Protein AF-A0AB36VB08-F1 (afdb_monomer_lite)

Sequence (188 aa):
MKINTVTYLAPYITLVAGIIVAYLTYKNQLRLKSFEIFLKRREEVLTDIEKEIKKLQEISLELDSNGEKTNLKKFLKGYFHDSLVLYQKMRGANFHEIFVENYWLISNEMIGKGEITEEEFKSWIGRLLNMLSAIYGIGHVKINSEIEILTFPWHLRVFRRGKVSYENFKMKRQNKKMERQSKNEQVG

Structure (mmCIF, N/CA/C/O backbone):
data_AF-A0AB36VB08-F1
#
_entry.id   AF-A0AB36VB08-F1
#
loop_
_atom_site.group_PDB
_atom_site.id
_atom_site.type_symbol
_atom_site.label_atom_id
_atom_site.label_alt_id
_atom_site.label_comp_id
_atom_site.label_asym_id
_atom_site.label_entity_id
_atom_site.label_seq_id
_atom_site.pdbx_PDB_ins_code
_atom_site.Cartn_x
_atom_site.Cartn_y
_atom_site.Cartn_z
_atom_site.occupancy
_atom_site.B_iso_or_equiv
_atom_site.auth_seq_id
_atom_site.auth_comp_id
_atom_site.auth_asym_id
_atom_site.auth_atom_id
_atom_site.pdbx_PDB_model_num
ATOM 1 N N . MET A 1 1 ? 34.358 -3.090 -63.283 1.00 50.62 1 MET A N 1
ATOM 2 C CA . MET A 1 1 ? 33.049 -2.814 -62.652 1.00 50.62 1 MET A CA 1
ATOM 3 C C . MET A 1 1 ? 33.290 -2.666 -61.150 1.00 50.62 1 MET A C 1
ATOM 5 O O . MET A 1 1 ? 33.641 -3.651 -60.516 1.00 50.62 1 MET A O 1
ATOM 9 N N . LYS A 1 2 ? 33.269 -1.445 -60.590 1.00 50.12 2 LYS A N 1
ATOM 10 C CA . LYS A 1 2 ? 33.464 -1.256 -59.140 1.00 50.12 2 LYS A CA 1
ATOM 11 C C . LYS A 1 2 ? 32.158 -1.633 -58.449 1.00 50.12 2 LYS A C 1
ATOM 13 O O . LYS A 1 2 ? 31.168 -0.923 -58.591 1.00 50.12 2 LYS A O 1
ATOM 18 N N . ILE A 1 3 ? 32.143 -2.771 -57.764 1.00 57.25 3 ILE A N 1
ATOM 19 C CA . ILE A 1 3 ? 31.009 -3.165 -56.928 1.00 57.25 3 ILE A CA 1
ATOM 20 C C . ILE A 1 3 ? 30.934 -2.132 -55.802 1.00 57.25 3 ILE A C 1
ATOM 22 O O . ILE A 1 3 ? 31.833 -2.066 -54.964 1.00 57.25 3 ILE A O 1
ATOM 26 N N . ASN A 1 4 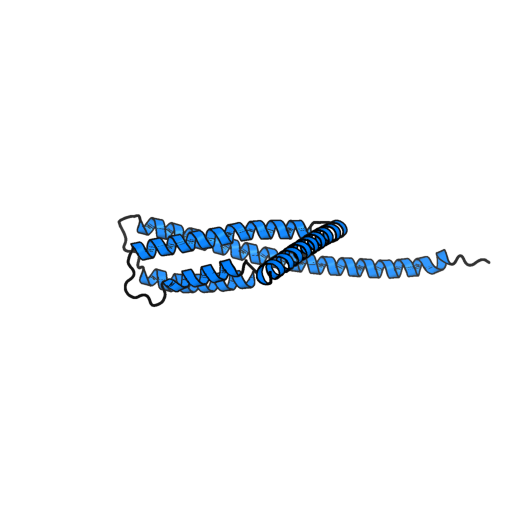? 29.898 -1.291 -55.811 1.00 59.91 4 ASN A N 1
ATOM 27 C CA . ASN A 1 4 ? 29.623 -0.386 -54.701 1.00 59.91 4 ASN A CA 1
ATOM 28 C C . ASN A 1 4 ? 29.225 -1.250 -53.499 1.00 59.91 4 ASN A C 1
ATOM 30 O O . ASN A 1 4 ? 28.095 -1.728 -53.387 1.00 59.91 4 ASN A O 1
ATOM 34 N N . THR A 1 5 ? 30.183 -1.478 -52.607 1.00 62.66 5 THR A N 1
ATOM 35 C CA . THR A 1 5 ? 30.032 -2.257 -51.370 1.00 62.66 5 THR A CA 1
ATOM 36 C C . THR A 1 5 ? 28.862 -1.768 -50.518 1.00 62.66 5 THR A C 1
ATOM 38 O O . THR A 1 5 ? 28.194 -2.577 -49.886 1.00 62.66 5 THR A O 1
ATOM 41 N N . VAL A 1 6 ? 28.539 -0.472 -50.580 1.00 62.75 6 VAL A N 1
ATOM 42 C CA . VAL A 1 6 ? 27.388 0.145 -49.898 1.00 62.75 6 VAL A CA 1
ATOM 43 C C . VAL A 1 6 ? 26.050 -0.432 -50.376 1.00 62.75 6 VAL A C 1
ATOM 45 O O . VAL A 1 6 ? 25.223 -0.804 -49.550 1.00 62.75 6 VAL A O 1
ATOM 48 N N . THR A 1 7 ? 25.837 -0.576 -51.689 1.00 67.06 7 THR A N 1
ATOM 49 C CA . THR A 1 7 ? 24.594 -1.148 -52.250 1.00 67.06 7 THR A CA 1
ATOM 50 C C . THR A 1 7 ? 24.427 -2.633 -51.939 1.00 67.06 7 THR A C 1
ATOM 52 O O . THR A 1 7 ? 23.301 -3.106 -51.831 1.00 67.06 7 THR A O 1
ATOM 55 N N . TYR A 1 8 ? 25.530 -3.361 -51.750 1.00 71.88 8 TYR A N 1
ATOM 56 C CA . TYR A 1 8 ? 25.493 -4.774 -51.372 1.00 71.88 8 TYR A CA 1
ATOM 57 C C . TYR A 1 8 ? 25.295 -4.974 -49.863 1.00 71.88 8 TYR A C 1
ATOM 59 O O . TYR A 1 8 ? 24.614 -5.910 -49.458 1.00 71.88 8 TYR A O 1
ATOM 67 N N . LEU A 1 9 ? 25.856 -4.095 -49.021 1.00 74.06 9 LEU A N 1
ATOM 68 C CA . LEU A 1 9 ? 25.695 -4.156 -47.564 1.00 74.06 9 LEU A CA 1
ATOM 69 C C . LEU A 1 9 ? 24.362 -3.585 -47.068 1.00 74.06 9 LEU A C 1
ATOM 71 O O . LEU A 1 9 ? 23.888 -4.017 -46.018 1.00 74.06 9 LEU A O 1
ATOM 75 N N . ALA A 1 10 ? 23.763 -2.631 -47.787 1.00 76.94 10 ALA A N 1
ATOM 76 C CA . ALA A 1 10 ? 22.542 -1.951 -47.355 1.00 76.94 10 ALA A CA 1
ATOM 77 C C . ALA A 1 10 ? 21.405 -2.912 -46.945 1.00 76.94 10 ALA A C 1
ATOM 79 O O . ALA A 1 10 ? 20.891 -2.737 -45.842 1.00 76.94 10 ALA A O 1
ATOM 80 N N . PRO A 1 11 ? 21.063 -3.975 -47.706 1.00 82.31 11 PRO A N 1
ATOM 81 C CA . PRO A 1 11 ? 20.008 -4.914 -47.316 1.00 82.31 11 PRO A CA 1
ATOM 82 C C . PRO A 1 11 ? 20.309 -5.640 -46.000 1.00 82.31 11 PRO A C 1
ATOM 84 O O . PRO A 1 11 ? 19.414 -5.827 -45.179 1.00 82.31 11 PRO A O 1
ATOM 87 N N . TYR A 1 12 ? 21.573 -6.007 -45.764 1.00 82.50 12 TYR A N 1
ATOM 88 C CA . TYR A 1 12 ? 21.997 -6.674 -44.531 1.00 82.50 12 TYR A CA 1
ATOM 89 C C . TYR A 1 12 ? 21.948 -5.727 -43.331 1.00 82.50 12 TYR A C 1
ATOM 91 O O . TYR A 1 12 ? 21.468 -6.112 -42.268 1.00 82.50 12 TYR A O 1
ATOM 99 N N . ILE A 1 13 ? 22.385 -4.476 -43.503 1.00 83.00 13 ILE A N 1
ATOM 100 C CA . ILE A 1 13 ? 22.293 -3.445 -42.460 1.00 83.00 13 ILE A CA 1
ATOM 101 C C . ILE A 1 13 ? 20.824 -3.167 -42.129 1.00 83.00 13 ILE A C 1
ATOM 103 O O . ILE A 1 13 ? 20.469 -3.114 -40.954 1.00 83.00 13 ILE A O 1
ATOM 107 N N . THR A 1 14 ? 19.958 -3.044 -43.137 1.00 86.62 14 THR A N 1
ATOM 108 C CA . THR A 1 14 ? 18.515 -2.854 -42.946 1.00 86.62 14 THR A CA 1
ATOM 109 C C . THR A 1 14 ? 17.879 -4.044 -42.232 1.00 86.62 14 THR A C 1
ATOM 111 O O . THR A 1 14 ? 17.075 -3.842 -41.325 1.00 86.62 14 THR A O 1
ATOM 114 N N . LEU A 1 15 ? 18.263 -5.274 -42.578 1.00 86.00 15 LEU A N 1
ATOM 115 C CA . LEU A 1 15 ? 17.761 -6.485 -41.930 1.00 86.00 15 LEU A CA 1
ATOM 116 C C . LEU A 1 15 ? 18.186 -6.551 -40.457 1.00 86.00 15 LEU A C 1
ATOM 118 O O . LEU A 1 15 ? 17.347 -6.754 -39.581 1.00 86.00 15 LEU A O 1
ATOM 122 N N . VAL A 1 16 ? 19.465 -6.302 -40.163 1.00 84.56 16 VAL A N 1
ATOM 123 C CA . VAL A 1 16 ? 19.980 -6.256 -38.785 1.00 84.56 16 VAL A CA 1
ATOM 124 C C . VAL A 1 16 ? 19.317 -5.128 -37.991 1.00 84.56 16 VAL A C 1
ATOM 126 O O . VAL A 1 16 ? 18.875 -5.350 -36.863 1.00 84.56 16 VAL A O 1
ATOM 129 N N . ALA A 1 17 ? 19.176 -3.938 -38.577 1.00 86.25 17 ALA A N 1
ATOM 130 C CA . ALA A 1 17 ? 18.477 -2.820 -37.952 1.00 86.25 17 ALA A CA 1
ATOM 131 C C . ALA A 1 17 ? 17.004 -3.158 -37.671 1.00 86.25 17 ALA A C 1
ATOM 133 O O . ALA A 1 17 ? 16.514 -2.872 -36.580 1.00 86.25 17 ALA A O 1
ATOM 134 N N . GLY A 1 18 ? 16.317 -3.825 -38.603 1.00 86.38 18 GLY A N 1
ATOM 135 C CA . GLY A 1 18 ? 14.943 -4.295 -38.431 1.00 86.38 18 GLY A CA 1
ATOM 136 C C . GLY A 1 18 ? 14.796 -5.270 -37.263 1.00 86.38 18 GLY A C 1
ATOM 137 O O . GLY A 1 18 ? 13.911 -5.091 -36.427 1.00 86.38 18 GLY A O 1
ATOM 138 N N . ILE A 1 19 ? 15.706 -6.243 -37.137 1.00 88.50 19 ILE A N 1
ATOM 139 C CA . ILE A 1 19 ? 15.735 -7.187 -36.006 1.00 88.50 19 ILE A CA 1
ATOM 140 C C . ILE A 1 19 ? 15.953 -6.444 -34.681 1.00 88.50 19 ILE A C 1
ATOM 142 O O . ILE A 1 19 ? 15.240 -6.691 -33.705 1.00 88.50 19 ILE A O 1
ATOM 146 N N . ILE A 1 20 ? 16.903 -5.504 -34.640 1.00 85.81 20 ILE A N 1
ATOM 147 C CA . ILE A 1 20 ? 17.187 -4.703 -33.441 1.00 85.81 20 ILE A CA 1
ATOM 148 C C . ILE A 1 20 ? 15.957 -3.875 -33.042 1.00 85.81 20 ILE A C 1
ATOM 150 O O . ILE A 1 20 ? 15.570 -3.874 -31.872 1.00 85.81 20 ILE A O 1
ATOM 154 N N . VAL A 1 21 ? 15.310 -3.200 -33.996 1.00 87.69 21 VAL A N 1
ATOM 155 C CA . VAL A 1 21 ? 14.108 -2.388 -33.747 1.00 87.69 21 VAL A CA 1
ATOM 156 C C . VAL A 1 21 ? 12.937 -3.253 -33.281 1.00 87.69 21 VAL A C 1
ATOM 158 O O . VAL A 1 21 ? 12.256 -2.880 -32.321 1.00 87.69 21 VAL A O 1
ATOM 161 N N . ALA A 1 22 ? 12.724 -4.422 -33.888 1.00 84.19 22 ALA A N 1
ATOM 162 C CA . ALA A 1 22 ? 11.681 -5.359 -33.475 1.00 84.19 22 ALA A CA 1
ATOM 163 C C . ALA A 1 22 ? 11.904 -5.842 -32.033 1.00 84.19 22 ALA A C 1
ATOM 165 O O . ALA A 1 22 ? 10.983 -5.807 -31.214 1.00 84.19 22 ALA A O 1
ATOM 166 N N . TYR A 1 23 ? 13.142 -6.202 -31.682 1.00 86.06 23 TYR A N 1
ATOM 167 C CA . TYR A 1 23 ? 13.497 -6.617 -30.325 1.00 86.06 23 TYR A CA 1
ATOM 168 C C . TYR A 1 23 ? 13.305 -5.495 -29.295 1.00 86.06 23 TYR A C 1
ATOM 170 O O . TYR A 1 23 ? 12.723 -5.716 -28.230 1.00 86.06 23 TYR A O 1
ATOM 178 N N . LEU A 1 24 ? 13.751 -4.273 -29.606 1.00 79.75 24 LEU A N 1
ATOM 179 C CA . LEU A 1 24 ? 13.560 -3.115 -28.729 1.00 79.75 24 LEU A CA 1
ATOM 180 C C . LEU A 1 24 ? 12.073 -2.799 -28.531 1.00 79.75 24 LEU A C 1
ATOM 182 O O . LEU A 1 24 ? 11.653 -2.508 -27.409 1.00 79.75 24 LEU A O 1
ATOM 186 N N . THR A 1 25 ? 11.273 -2.912 -29.592 1.00 80.50 25 THR A N 1
ATOM 187 C CA . THR A 1 25 ? 9.817 -2.732 -29.539 1.00 80.50 25 THR A CA 1
ATOM 188 C C . THR A 1 25 ? 9.162 -3.780 -28.643 1.00 80.50 25 THR A C 1
ATOM 190 O O . THR A 1 25 ? 8.440 -3.418 -27.715 1.00 80.50 25 THR A O 1
ATOM 193 N N . TYR A 1 26 ? 9.472 -5.064 -28.841 1.00 82.56 26 TYR A N 1
ATOM 194 C CA . TYR A 1 26 ? 8.959 -6.158 -28.011 1.00 82.56 26 TYR A CA 1
ATOM 195 C C . TYR A 1 26 ? 9.320 -5.979 -26.530 1.00 82.56 26 TYR A C 1
ATOM 197 O O . TYR A 1 26 ? 8.467 -6.067 -25.645 1.00 82.56 26 TYR A O 1
ATOM 205 N N . LYS A 1 27 ? 10.582 -5.639 -26.246 1.00 77.94 27 LYS A N 1
ATOM 206 C CA . LYS A 1 27 ? 11.058 -5.388 -24.881 1.00 77.94 27 LYS A CA 1
ATOM 207 C C . LYS A 1 27 ? 10.327 -4.214 -24.225 1.00 77.94 27 LYS A C 1
ATOM 209 O O . LYS A 1 27 ? 9.990 -4.284 -23.041 1.00 77.94 27 LYS A O 1
ATOM 214 N N . ASN A 1 28 ? 10.063 -3.146 -24.977 1.00 80.19 28 ASN A N 1
ATOM 215 C CA . ASN A 1 28 ? 9.293 -2.006 -24.484 1.00 80.19 28 ASN A CA 1
ATOM 216 C C . ASN A 1 28 ? 7.827 -2.378 -24.219 1.00 80.19 28 ASN A C 1
ATOM 218 O O . ASN A 1 28 ? 7.292 -1.975 -23.189 1.00 80.19 28 ASN A O 1
ATOM 222 N N . GLN A 1 29 ? 7.200 -3.191 -25.074 1.00 81.88 29 GLN A N 1
ATOM 223 C CA . GLN A 1 29 ? 5.831 -3.678 -24.864 1.00 81.88 29 GLN A CA 1
ATOM 224 C C . GLN A 1 29 ? 5.704 -4.545 -23.607 1.00 81.88 29 GLN A C 1
ATOM 226 O O . GLN A 1 29 ? 4.800 -4.321 -22.803 1.00 81.88 29 GLN A O 1
ATOM 231 N N . LEU A 1 30 ? 6.620 -5.497 -23.392 1.00 78.50 30 LEU A N 1
ATOM 232 C CA . LEU A 1 30 ? 6.642 -6.302 -22.165 1.00 78.50 30 LEU A CA 1
ATOM 233 C C . LEU A 1 30 ? 6.772 -5.426 -20.918 1.00 78.50 30 LEU A C 1
ATOM 235 O O . LEU A 1 30 ? 6.064 -5.625 -19.931 1.00 78.50 30 LEU A O 1
ATOM 239 N N . ARG A 1 31 ? 7.652 -4.422 -20.977 1.00 78.06 31 ARG A N 1
ATOM 240 C CA . ARG A 1 31 ? 7.845 -3.475 -19.881 1.00 78.06 31 ARG A CA 1
ATOM 241 C C . ARG A 1 31 ? 6.574 -2.674 -19.593 1.00 78.06 31 ARG A C 1
ATOM 243 O O . ARG A 1 31 ? 6.202 -2.563 -18.430 1.00 78.06 31 ARG A O 1
ATOM 250 N N . LEU A 1 32 ? 5.907 -2.151 -20.621 1.00 80.69 32 LEU A N 1
ATOM 251 C CA . LEU A 1 32 ? 4.656 -1.401 -20.467 1.00 80.69 32 LEU A CA 1
ATOM 252 C C . LEU A 1 32 ? 3.559 -2.261 -19.833 1.00 80.69 32 LEU A C 1
ATOM 254 O O . LEU A 1 32 ? 2.969 -1.840 -18.847 1.00 80.69 32 LEU A O 1
ATOM 258 N N . LYS A 1 33 ? 3.373 -3.499 -20.304 1.00 82.44 33 LYS A N 1
ATOM 259 C CA . LYS A 1 33 ? 2.407 -4.437 -19.707 1.00 82.44 33 LYS A CA 1
ATOM 260 C C . LYS A 1 33 ? 2.715 -4.748 -18.244 1.00 82.44 33 LYS A C 1
ATOM 262 O O . LYS A 1 33 ? 1.822 -4.745 -17.405 1.00 82.44 33 LYS A O 1
ATOM 267 N N . SER A 1 34 ? 3.986 -4.998 -17.915 1.00 77.56 34 SER A N 1
ATOM 268 C CA . SER A 1 34 ? 4.388 -5.243 -16.523 1.00 77.56 34 SER A CA 1
ATOM 269 C C . SER A 1 34 ? 4.108 -4.039 -15.619 1.00 77.56 34 SER A C 1
ATOM 271 O O . SER A 1 34 ? 3.738 -4.205 -14.460 1.00 77.56 34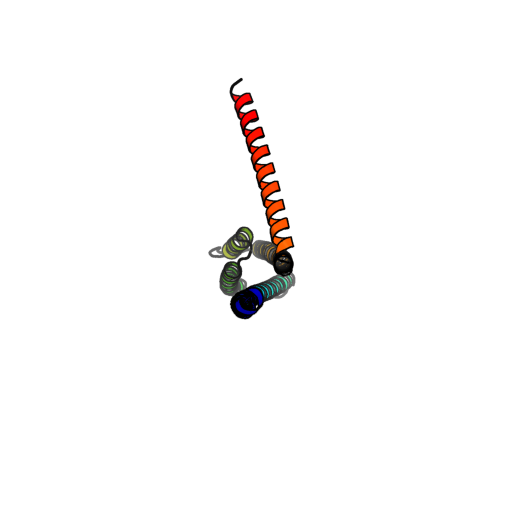 SER A O 1
ATOM 273 N N . PHE A 1 35 ? 4.243 -2.830 -16.166 1.00 79.44 35 PHE A N 1
ATOM 274 C CA . PHE A 1 35 ? 3.970 -1.596 -15.453 1.00 79.44 35 PHE A CA 1
ATOM 275 C C . PHE A 1 35 ? 2.474 -1.355 -15.257 1.00 79.44 35 PHE A C 1
ATOM 277 O O . PHE A 1 35 ? 2.059 -0.993 -14.165 1.00 79.44 35 PHE A O 1
ATOM 284 N N . GLU A 1 36 ? 1.664 -1.619 -16.277 1.00 82.31 36 GLU A N 1
ATOM 285 C CA . GLU A 1 36 ? 0.207 -1.529 -16.200 1.00 82.31 36 GLU A CA 1
ATOM 286 C C . GLU A 1 36 ? -0.358 -2.459 -15.117 1.00 82.31 36 GLU A C 1
ATOM 288 O O . GLU A 1 36 ? -1.113 -2.020 -14.255 1.00 82.31 36 GLU A O 1
ATOM 293 N N . ILE A 1 37 ? 0.086 -3.722 -15.088 1.00 84.12 37 ILE A N 1
ATOM 294 C CA . ILE A 1 37 ? -0.299 -4.685 -14.041 1.00 84.12 37 ILE A CA 1
ATOM 295 C C . ILE A 1 37 ? 0.098 -4.173 -12.652 1.00 84.12 37 ILE A C 1
ATOM 297 O O . ILE A 1 37 ? -0.649 -4.322 -11.684 1.00 84.12 37 ILE A O 1
ATOM 301 N N . PHE A 1 38 ? 1.285 -3.580 -12.547 1.00 80.75 38 PHE A N 1
ATOM 302 C CA . PHE A 1 38 ? 1.797 -3.053 -11.292 1.00 80.75 38 PHE A CA 1
ATOM 303 C C . PHE A 1 38 ? 1.009 -1.831 -10.797 1.00 80.75 38 PHE A C 1
ATOM 305 O O . PHE A 1 38 ? 0.676 -1.770 -9.612 1.00 80.75 38 PHE A O 1
ATOM 312 N N . LEU A 1 39 ? 0.679 -0.894 -11.690 1.00 82.75 39 LEU A N 1
ATOM 313 C CA . LEU A 1 39 ? -0.167 0.258 -11.378 1.00 82.75 39 LEU A CA 1
ATOM 314 C C . LEU A 1 39 ? -1.557 -0.185 -10.948 1.00 82.75 39 LEU A C 1
ATOM 316 O O . LEU A 1 39 ? -1.990 0.179 -9.860 1.00 82.75 39 LEU A O 1
ATOM 320 N N . LYS A 1 40 ? -2.194 -1.049 -11.743 1.00 86.06 40 LYS A N 1
ATOM 321 C CA . LYS A 1 40 ? -3.529 -1.567 -11.452 1.00 86.06 40 LYS A CA 1
ATOM 322 C C . LYS A 1 40 ? -3.590 -2.220 -10.072 1.00 86.06 40 LYS A C 1
ATOM 324 O O . LYS A 1 40 ? -4.474 -1.915 -9.282 1.00 86.06 40 LYS A O 1
ATOM 329 N N . ARG A 1 41 ? -2.601 -3.057 -9.735 1.00 85.00 41 ARG A N 1
ATOM 330 C CA . ARG A 1 41 ? -2.516 -3.674 -8.404 1.00 85.00 41 ARG A CA 1
ATOM 331 C C . ARG A 1 41 ? -2.423 -2.623 -7.296 1.00 85.00 41 ARG A C 1
ATOM 333 O O . ARG A 1 41 ? -3.044 -2.787 -6.254 1.00 85.00 41 ARG A O 1
ATOM 340 N N . ARG A 1 42 ? -1.634 -1.562 -7.474 1.00 85.25 42 ARG A N 1
ATOM 341 C CA . ARG A 1 42 ? -1.511 -0.506 -6.459 1.00 85.25 42 ARG A CA 1
ATOM 342 C C . ARG A 1 42 ? -2.772 0.344 -6.335 1.00 85.25 42 ARG A C 1
ATOM 344 O O . ARG A 1 42 ? -3.131 0.680 -5.214 1.00 85.25 42 ARG A O 1
ATOM 351 N N . GLU A 1 43 ? -3.439 0.655 -7.440 1.00 86.94 43 GLU A N 1
ATOM 352 C CA . GLU A 1 43 ? -4.733 1.347 -7.438 1.00 86.94 43 GLU A CA 1
ATOM 353 C C . GLU A 1 43 ? -5.805 0.528 -6.709 1.00 86.94 43 GLU A C 1
ATOM 355 O O . GLU A 1 43 ? -6.523 1.067 -5.867 1.00 86.94 43 GLU A O 1
ATOM 360 N N . GLU A 1 44 ? -5.863 -0.784 -6.955 1.00 89.88 44 GLU A N 1
ATOM 361 C CA . GLU A 1 44 ? -6.750 -1.703 -6.232 1.00 89.88 44 GLU A CA 1
ATOM 362 C C . GLU A 1 44 ? -6.479 -1.667 -4.719 1.00 89.88 44 GLU A C 1
ATOM 364 O O . GLU A 1 44 ? -7.410 -1.508 -3.932 1.00 89.88 44 GLU A O 1
ATOM 369 N N . VAL A 1 45 ? -5.207 -1.722 -4.300 1.00 91.12 45 VAL A N 1
ATOM 370 C CA . VAL A 1 45 ? -4.844 -1.619 -2.874 1.00 91.12 45 VAL A CA 1
ATOM 371 C C . VAL A 1 45 ? -5.201 -0.254 -2.285 1.00 91.12 45 VAL A C 1
ATOM 373 O O . VAL A 1 45 ? -5.708 -0.202 -1.170 1.00 91.12 45 VAL A O 1
ATOM 376 N N . LEU A 1 46 ? -4.977 0.851 -3.001 1.00 90.12 46 LEU A N 1
ATOM 377 C CA . LEU A 1 46 ? -5.362 2.188 -2.529 1.00 90.12 46 LEU A CA 1
ATOM 378 C C . LEU A 1 46 ? -6.876 2.324 -2.362 1.00 90.12 46 LEU A C 1
ATOM 380 O O . LEU A 1 46 ? -7.327 2.916 -1.386 1.00 90.12 46 LEU A O 1
ATOM 384 N N . THR A 1 47 ? -7.644 1.736 -3.276 1.00 91.81 47 THR A N 1
ATOM 385 C CA . THR A 1 47 ? -9.109 1.704 -3.196 1.00 91.81 47 THR A CA 1
ATOM 386 C C . THR A 1 47 ? -9.572 0.898 -1.982 1.00 91.81 47 THR A C 1
ATOM 388 O O . THR A 1 47 ? -10.503 1.295 -1.285 1.00 91.81 47 THR A O 1
ATOM 391 N N . ASP A 1 48 ? -8.914 -0.227 -1.699 1.00 91.81 48 ASP A N 1
ATOM 392 C CA . ASP A 1 48 ? -9.202 -1.029 -0.509 1.00 91.81 48 ASP A CA 1
ATOM 393 C C . ASP A 1 48 ? -8.827 -0.288 0.786 1.00 91.81 48 ASP A C 1
ATOM 395 O O . ASP A 1 48 ? -9.587 -0.330 1.750 1.00 91.81 48 ASP A O 1
ATOM 399 N N . ILE A 1 49 ? -7.716 0.460 0.797 1.00 91.75 49 ILE A N 1
ATOM 400 C CA . ILE A 1 49 ? -7.346 1.343 1.916 1.00 91.75 49 ILE A CA 1
ATOM 401 C C . ILE A 1 49 ? -8.412 2.418 2.138 1.00 91.75 49 ILE A C 1
ATOM 403 O O . ILE A 1 49 ? -8.803 2.661 3.275 1.00 91.75 49 ILE A O 1
ATOM 407 N N . GLU A 1 50 ? -8.901 3.054 1.073 1.00 91.00 50 GLU A N 1
ATOM 408 C CA . GLU A 1 50 ? -9.931 4.091 1.173 1.00 91.00 50 GLU A CA 1
ATOM 409 C C . GLU A 1 50 ? -11.238 3.541 1.761 1.00 91.00 50 GLU A C 1
ATOM 411 O O . GLU A 1 50 ? -11.856 4.183 2.612 1.00 91.00 50 GLU A O 1
ATOM 416 N N . LYS A 1 51 ? -11.645 2.333 1.351 1.00 92.31 51 LYS A N 1
ATOM 417 C CA . LYS A 1 51 ? -12.807 1.644 1.930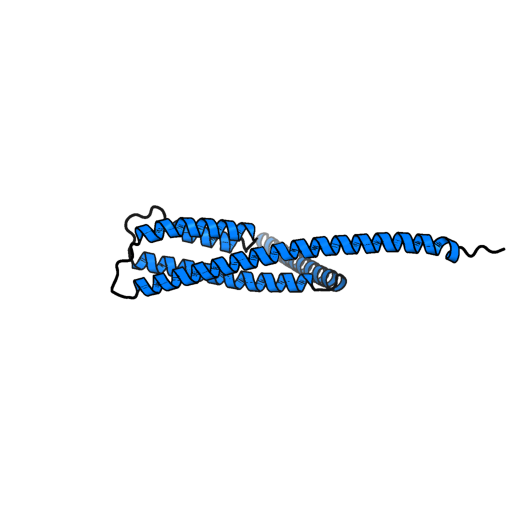 1.00 92.31 51 LYS A CA 1
ATOM 418 C C . LYS A 1 51 ? -12.617 1.373 3.420 1.00 92.31 51 LYS A C 1
ATOM 420 O O . LYS A 1 51 ? -13.540 1.616 4.193 1.00 92.31 51 LYS A O 1
ATOM 425 N N . GLU A 1 52 ? -11.435 0.914 3.826 1.00 89.38 52 GLU A N 1
ATOM 426 C CA . GLU A 1 52 ? -11.157 0.627 5.237 1.00 89.38 52 GLU A CA 1
ATOM 427 C C . GLU A 1 52 ? -11.123 1.910 6.082 1.00 89.38 52 GLU A C 1
ATOM 429 O O . GLU A 1 52 ? -11.650 1.930 7.192 1.00 89.38 52 GLU A O 1
ATOM 434 N N . ILE A 1 53 ? -10.590 3.011 5.538 1.00 89.94 53 ILE A N 1
ATOM 435 C CA . ILE A 1 53 ? -10.644 4.334 6.178 1.00 89.94 53 ILE A CA 1
ATOM 436 C C . ILE A 1 53 ? -12.098 4.771 6.388 1.00 89.94 53 ILE A C 1
ATOM 438 O O . ILE A 1 53 ? -12.445 5.169 7.498 1.00 89.94 53 ILE A O 1
ATOM 442 N N . LYS A 1 54 ? -12.958 4.667 5.364 1.00 88.88 54 LYS A N 1
ATOM 443 C CA . LYS A 1 54 ? -14.382 5.035 5.474 1.00 88.88 54 LYS A CA 1
ATOM 444 C C . LYS A 1 54 ? -15.101 4.206 6.534 1.00 88.88 54 LYS A C 1
ATOM 446 O O . LYS A 1 54 ? -15.755 4.773 7.399 1.00 88.88 54 LYS A O 1
ATOM 451 N N . LYS A 1 55 ? -14.892 2.889 6.535 1.00 88.19 55 LYS A N 1
ATOM 452 C CA . LYS A 1 55 ? -15.452 1.972 7.538 1.00 88.19 55 LYS A CA 1
ATOM 453 C C . LYS A 1 55 ? -15.018 2.342 8.961 1.00 88.19 55 LYS A C 1
ATOM 455 O O . LYS A 1 55 ? -15.838 2.375 9.870 1.00 88.19 55 LYS A O 1
ATOM 460 N N . LEU A 1 56 ? -13.736 2.650 9.169 1.00 87.06 56 LEU A N 1
ATOM 461 C CA . LEU A 1 56 ? -13.225 3.086 10.474 1.00 87.06 56 LEU A CA 1
ATOM 462 C C . LEU A 1 56 ? -13.782 4.455 10.901 1.00 87.06 56 LEU A C 1
ATOM 464 O O . LEU A 1 56 ? -14.027 4.663 12.088 1.00 87.06 56 LEU A O 1
ATOM 468 N N . GLN A 1 57 ? -14.003 5.376 9.959 1.00 87.00 57 GLN A N 1
ATOM 469 C CA . GLN A 1 57 ? -14.632 6.674 10.224 1.00 87.00 57 GLN A CA 1
ATOM 470 C C . GLN A 1 57 ? -16.109 6.534 10.601 1.00 87.00 57 GLN A C 1
ATOM 472 O O . GLN A 1 57 ? -16.534 7.141 11.579 1.00 87.00 57 GLN A O 1
ATOM 477 N N . GLU A 1 58 ? -16.871 5.718 9.870 1.00 86.00 58 GLU A N 1
ATOM 478 C CA . GLU A 1 58 ? -18.275 5.409 10.176 1.00 86.00 58 GLU A CA 1
ATOM 479 C C . GLU A 1 58 ? -18.408 4.853 11.597 1.00 86.00 58 GLU A C 1
ATOM 481 O O . GLU A 1 58 ? -19.203 5.349 12.388 1.00 86.00 58 GLU A O 1
ATOM 486 N N . ILE A 1 59 ? -17.535 3.918 11.970 1.00 82.31 59 ILE A N 1
ATOM 487 C CA . ILE A 1 59 ? -17.528 3.332 13.315 1.00 82.31 59 ILE A CA 1
ATOM 488 C C . ILE A 1 59 ? -17.135 4.358 14.372 1.00 82.31 59 ILE A C 1
A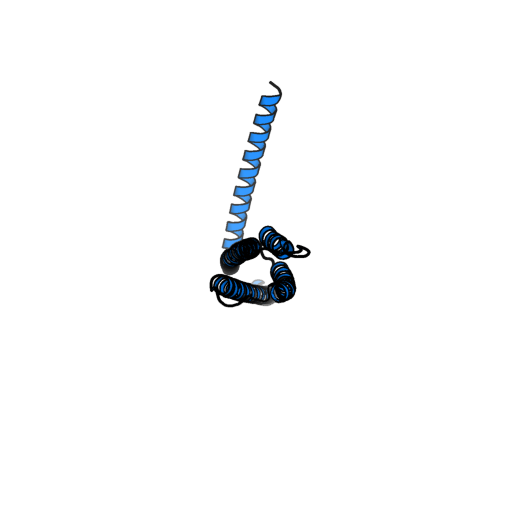TOM 490 O O . ILE A 1 59 ? -17.721 4.381 15.449 1.00 82.31 59 ILE A O 1
ATOM 494 N N . SER A 1 60 ? -16.162 5.225 14.087 1.00 82.56 60 SER A N 1
ATOM 495 C CA . SER A 1 60 ? -15.820 6.312 15.006 1.00 82.56 60 SER A CA 1
ATOM 496 C C . SER A 1 60 ? -17.029 7.214 15.283 1.00 82.56 60 SER A C 1
ATOM 498 O O . SER A 1 60 ? -17.237 7.597 16.428 1.00 82.56 60 SER A O 1
ATOM 500 N N . LEU A 1 61 ? -17.838 7.515 14.260 1.00 82.06 61 LEU A N 1
ATOM 501 C CA . LEU A 1 61 ? -19.053 8.327 14.391 1.00 82.06 61 LEU A CA 1
ATOM 502 C C . LEU A 1 61 ? -20.170 7.593 15.150 1.00 82.06 61 LEU A C 1
ATOM 504 O O . LEU A 1 61 ? -20.869 8.205 15.961 1.00 82.06 61 LEU A O 1
ATOM 508 N N . GLU A 1 62 ? -20.329 6.288 14.922 1.00 78.25 62 GLU A N 1
ATOM 509 C CA . GLU A 1 62 ? -21.274 5.442 15.666 1.00 78.25 62 GLU A CA 1
ATOM 510 C C . GLU A 1 62 ? -20.939 5.394 17.163 1.00 78.25 62 GLU A C 1
ATOM 512 O O . GLU A 1 62 ? -21.832 5.476 17.998 1.00 78.25 62 GLU A O 1
ATOM 517 N N . LEU A 1 63 ? -19.654 5.329 17.525 1.00 74.69 63 LEU A N 1
ATOM 518 C CA . LEU A 1 63 ? -19.221 5.353 18.929 1.00 74.69 63 LEU A CA 1
ATOM 519 C C . LEU A 1 63 ? -19.404 6.722 19.600 1.00 74.69 63 LEU A C 1
ATOM 521 O O . LEU A 1 63 ? -19.426 6.814 20.825 1.00 74.69 63 LEU A O 1
ATOM 525 N N . ASP A 1 64 ? -19.461 7.805 18.828 1.00 71.81 64 ASP A N 1
ATOM 526 C CA . ASP A 1 64 ? -19.710 9.154 19.349 1.00 71.81 64 ASP A CA 1
ATOM 527 C C . ASP A 1 64 ? -21.213 9.455 19.482 1.00 71.81 64 ASP A C 1
ATOM 529 O O . ASP A 1 64 ? -21.609 10.395 20.177 1.00 71.81 64 ASP A O 1
ATOM 533 N N . SER A 1 65 ? -22.073 8.643 18.860 1.00 71.88 65 SER A N 1
ATOM 534 C CA . SER A 1 65 ? -23.524 8.751 18.981 1.00 71.88 65 SER A CA 1
ATOM 535 C C . SER A 1 65 ? -24.034 7.838 20.105 1.00 71.88 65 SER A C 1
ATOM 537 O O . SER A 1 65 ? -24.028 6.619 20.002 1.00 71.88 65 SER A O 1
ATOM 539 N N . ASN A 1 66 ? -24.501 8.454 21.199 1.00 55.97 66 ASN A N 1
ATOM 540 C CA . ASN A 1 66 ? -24.917 7.868 22.493 1.00 55.97 66 ASN A CA 1
ATOM 541 C C . ASN A 1 66 ? -26.015 6.759 22.481 1.00 55.97 66 ASN A C 1
ATOM 543 O O . ASN A 1 66 ? -26.651 6.526 23.509 1.00 55.97 66 ASN A O 1
ATOM 547 N N . GLY A 1 67 ? -26.310 6.098 21.359 1.00 48.59 67 GLY A N 1
ATOM 548 C CA . GLY A 1 67 ? -27.503 5.260 21.193 1.00 48.59 67 GLY A CA 1
ATOM 549 C C . GLY A 1 67 ? -27.281 3.748 21.174 1.00 48.59 67 GLY A C 1
ATOM 550 O O . GLY A 1 67 ? -28.065 3.015 21.775 1.00 48.59 67 GLY A O 1
ATOM 551 N N . GLU A 1 68 ? -26.240 3.248 20.508 1.00 51.50 68 GLU A N 1
ATOM 552 C CA . GLU A 1 68 ? -26.114 1.811 20.251 1.00 51.50 68 GLU A CA 1
ATOM 553 C C . GLU A 1 68 ? -24.772 1.276 20.737 1.00 51.50 68 GLU A C 1
ATOM 555 O O . GLU A 1 68 ? -23.710 1.662 20.261 1.00 51.50 68 GLU A O 1
ATOM 560 N N . LYS A 1 69 ? -24.820 0.325 21.681 1.00 56.69 69 LYS A N 1
ATOM 561 C CA . LYS A 1 69 ? -23.676 -0.536 21.996 1.00 56.69 69 LYS A CA 1
ATOM 562 C C . LYS A 1 69 ? -23.367 -1.365 20.754 1.00 56.69 69 LYS A C 1
ATOM 564 O O . LYS A 1 69 ? -23.858 -2.489 20.614 1.00 56.69 69 LYS A O 1
ATOM 569 N N . THR A 1 70 ? -22.561 -0.817 19.851 1.00 57.25 70 THR A N 1
ATOM 570 C CA . THR A 1 70 ? -21.970 -1.557 18.743 1.00 57.25 70 THR A CA 1
ATOM 571 C C . THR A 1 70 ? -21.364 -2.826 19.331 1.00 57.25 70 THR A C 1
ATOM 573 O O . THR A 1 70 ? -20.721 -2.805 20.383 1.00 57.25 70 THR A O 1
ATOM 576 N N . ASN A 1 71 ? -21.616 -3.976 18.708 1.00 64.88 71 ASN A N 1
ATOM 577 C CA . ASN A 1 71 ? -21.125 -5.251 19.219 1.00 64.88 71 ASN A CA 1
ATOM 578 C C . ASN A 1 71 ? -19.606 -5.340 18.968 1.00 64.88 71 ASN A C 1
ATOM 580 O O . ASN A 1 71 ? -19.158 -5.975 18.011 1.00 64.88 71 ASN A O 1
ATOM 584 N N . LEU A 1 72 ? -18.824 -4.665 19.819 1.00 69.38 72 LEU A N 1
ATOM 585 C CA . LEU A 1 72 ? -17.376 -4.450 19.711 1.00 69.38 72 LEU A CA 1
ATOM 586 C C . LEU A 1 72 ? -16.618 -5.756 19.457 1.00 69.38 72 LEU A C 1
ATOM 588 O O . LEU A 1 72 ? -15.727 -5.816 18.614 1.00 69.38 72 LEU A O 1
ATOM 592 N N . LYS A 1 73 ? -17.028 -6.846 20.118 1.00 69.31 73 LYS A N 1
ATOM 593 C CA . LYS A 1 73 ? -16.431 -8.178 19.930 1.00 69.31 73 LYS A CA 1
ATOM 594 C C . LYS A 1 73 ? -16.644 -8.730 18.520 1.00 69.31 73 LYS A C 1
ATOM 596 O O . LYS A 1 73 ? -15.737 -9.341 17.957 1.00 69.31 73 LYS A O 1
ATOM 601 N N . LYS A 1 74 ? -17.832 -8.528 17.940 1.00 71.38 74 LYS A N 1
ATOM 602 C CA . LYS A 1 74 ? -18.133 -8.947 16.563 1.00 71.38 74 LYS A CA 1
ATOM 603 C C . LYS A 1 74 ? -17.327 -8.120 15.562 1.00 71.38 74 LYS A C 1
ATOM 605 O O . LYS A 1 74 ? -16.792 -8.690 14.613 1.00 71.38 74 LYS A O 1
ATOM 610 N N . PHE A 1 75 ? -17.199 -6.817 15.808 1.00 75.31 75 PHE A N 1
ATOM 611 C CA . PHE A 1 75 ? -16.391 -5.936 14.974 1.00 75.31 75 PHE A CA 1
ATOM 612 C C . PHE A 1 75 ? -14.907 -6.314 15.006 1.00 75.31 75 PHE A C 1
ATOM 614 O O . PHE A 1 75 ? -14.337 -6.568 13.952 1.00 75.31 75 PHE A O 1
ATOM 621 N N . LEU A 1 76 ? -14.302 -6.446 16.190 1.00 75.38 76 LEU A N 1
ATOM 622 C CA . LEU A 1 76 ? -12.886 -6.805 16.344 1.00 75.38 76 LEU A CA 1
ATOM 623 C C . LEU A 1 76 ? -12.529 -8.102 15.608 1.00 75.38 76 LEU A C 1
ATOM 625 O O . LEU A 1 76 ? -11.501 -8.181 14.936 1.00 75.38 76 LEU A O 1
ATOM 629 N N . LYS A 1 77 ? -13.405 -9.112 15.690 1.00 75.00 77 LYS A N 1
ATOM 630 C CA . LYS A 1 77 ? -13.198 -10.397 15.014 1.00 75.00 77 LYS A CA 1
ATOM 631 C C . LYS A 1 77 ? -13.244 -10.273 13.486 1.00 75.00 77 LYS A C 1
ATOM 633 O O . LYS A 1 77 ? -12.447 -10.921 12.815 1.00 75.00 77 LYS A O 1
ATOM 638 N N . GLY A 1 78 ? -14.163 -9.472 12.944 1.00 78.06 78 GLY A N 1
ATOM 639 C CA . GLY A 1 78 ? -14.244 -9.212 11.501 1.00 78.06 78 GLY A CA 1
ATOM 640 C C . GLY A 1 78 ? -13.086 -8.345 11.005 1.00 78.06 78 GLY A C 1
ATOM 641 O O . GLY A 1 78 ? -12.422 -8.689 10.032 1.00 78.06 78 GLY A O 1
ATOM 642 N N . TYR A 1 79 ? -12.781 -7.279 11.744 1.00 82.00 79 TYR A N 1
ATOM 643 C CA . TYR A 1 79 ? -11.721 -6.332 11.420 1.00 82.00 79 TYR A CA 1
ATOM 644 C C . TYR A 1 79 ? -10.343 -6.991 11.341 1.00 82.00 79 TYR A C 1
ATOM 646 O O . TYR A 1 79 ? -9.567 -6.674 10.448 1.00 82.00 79 TYR A O 1
ATOM 654 N N . PHE A 1 80 ? -10.028 -7.938 12.232 1.00 82.31 80 PHE A N 1
ATOM 655 C CA . PHE A 1 80 ? -8.750 -8.650 12.164 1.00 82.31 80 PHE A CA 1
ATOM 656 C C . PHE A 1 80 ? -8.563 -9.418 10.847 1.00 82.31 80 PHE A C 1
ATOM 658 O O . PHE A 1 80 ? -7.470 -9.444 10.280 1.00 82.31 80 PHE A O 1
ATOM 665 N N . HIS A 1 81 ? -9.626 -10.046 10.340 1.00 84.56 81 HIS A N 1
ATOM 666 C CA . HIS A 1 81 ? -9.530 -10.752 9.069 1.00 84.56 81 HIS A CA 1
ATOM 667 C C . HIS A 1 81 ? -9.307 -9.766 7.916 1.00 84.56 81 HIS A C 1
ATOM 669 O O . HIS A 1 81 ? -8.420 -9.989 7.084 1.00 84.56 81 HIS A O 1
ATOM 675 N N . ASP A 1 82 ? -10.079 -8.682 7.886 1.00 86.38 82 ASP A N 1
ATOM 676 C CA . ASP A 1 82 ? -9.985 -7.661 6.844 1.00 86.38 82 ASP A CA 1
ATOM 677 C C . ASP A 1 82 ? -8.602 -6.985 6.855 1.00 86.38 82 ASP A C 1
ATOM 679 O O . ASP A 1 82 ? -7.976 -6.825 5.803 1.00 86.38 82 ASP A O 1
ATOM 683 N N . SER A 1 83 ? -8.062 -6.697 8.044 1.00 87.00 83 SER A N 1
ATOM 684 C CA . SER A 1 83 ? -6.741 -6.083 8.210 1.00 87.00 83 SER A CA 1
ATOM 685 C C . SER A 1 83 ? -5.594 -7.006 7.800 1.00 87.00 83 SER A C 1
ATOM 687 O O . SER A 1 83 ? -4.654 -6.555 7.144 1.00 87.00 83 SER A O 1
ATOM 689 N N . LEU A 1 84 ? -5.681 -8.312 8.082 1.00 89.12 84 LEU A N 1
ATOM 690 C CA . LEU A 1 84 ? -4.711 -9.302 7.598 1.00 89.12 84 LEU A CA 1
ATOM 691 C C . LEU A 1 84 ? -4.697 -9.368 6.065 1.00 89.12 84 LEU A C 1
ATOM 693 O O . LEU A 1 84 ? -3.628 -9.399 5.448 1.00 89.12 84 LEU A O 1
ATOM 697 N N . VAL A 1 85 ? -5.878 -9.387 5.439 1.00 91.62 85 VAL A N 1
ATOM 698 C CA . VAL A 1 85 ? -5.999 -9.398 3.973 1.00 91.62 85 VAL A CA 1
ATOM 699 C C . VAL A 1 85 ? -5.400 -8.122 3.389 1.00 91.62 85 VAL A C 1
ATOM 701 O O . VAL A 1 85 ? -4.625 -8.189 2.429 1.00 91.62 85 VAL A O 1
ATOM 704 N N . LEU A 1 86 ? -5.707 -6.967 3.981 1.00 92.62 86 LEU A N 1
ATOM 705 C CA . LEU A 1 86 ? -5.183 -5.681 3.540 1.00 92.62 86 LEU A CA 1
ATOM 706 C C . LEU A 1 86 ? -3.656 -5.598 3.695 1.00 92.62 86 LEU A C 1
ATOM 708 O O . LEU A 1 86 ? -2.972 -5.180 2.762 1.00 92.62 86 LEU A O 1
ATOM 712 N N . TYR A 1 87 ? -3.101 -6.080 4.808 1.00 93.00 87 TYR A N 1
ATOM 713 C CA . TYR A 1 87 ? -1.655 -6.165 5.033 1.00 93.00 87 TYR A CA 1
ATOM 714 C C . TYR A 1 87 ? -0.947 -6.990 3.946 1.00 93.00 87 TYR A C 1
ATOM 716 O O . TYR A 1 87 ? 0.034 -6.534 3.349 1.00 93.00 87 TYR A O 1
ATOM 724 N N . GLN A 1 88 ? -1.467 -8.179 3.623 1.00 90.75 88 GLN A N 1
ATOM 725 C CA . GLN A 1 88 ? -0.888 -9.031 2.577 1.00 90.75 88 GLN A CA 1
ATOM 726 C C . GLN A 1 88 ? -0.960 -8.371 1.196 1.00 90.75 88 GLN A C 1
ATOM 728 O O . GLN A 1 88 ? 0.005 -8.418 0.426 1.00 90.75 88 GLN A O 1
ATOM 733 N N . LYS A 1 89 ? -2.074 -7.695 0.893 1.00 91.75 89 LYS A N 1
ATOM 734 C CA . LYS A 1 89 ? -2.227 -6.906 -0.334 1.00 91.75 89 LYS A CA 1
ATOM 735 C C . LYS A 1 89 ? -1.208 -5.763 -0.406 1.00 91.75 89 LYS A C 1
ATOM 737 O O . LYS A 1 89 ? -0.537 -5.618 -1.428 1.00 91.75 89 LYS A O 1
ATOM 742 N N . MET A 1 90 ? -1.025 -5.001 0.676 1.00 90.31 90 MET A N 1
ATOM 743 C CA . MET A 1 90 ? -0.034 -3.919 0.759 1.00 90.31 90 MET A CA 1
ATOM 744 C C . MET A 1 90 ? 1.397 -4.427 0.542 1.00 90.31 90 MET A C 1
ATOM 746 O O . MET A 1 90 ? 2.152 -3.823 -0.230 1.00 90.31 90 MET A O 1
ATOM 750 N N . ARG A 1 91 ? 1.762 -5.561 1.158 1.00 88.38 91 ARG A N 1
ATOM 751 C CA . ARG A 1 91 ? 3.060 -6.215 0.923 1.00 88.38 91 ARG A CA 1
ATOM 752 C C . ARG A 1 91 ? 3.215 -6.658 -0.528 1.00 88.38 91 ARG A C 1
ATOM 754 O O . ARG A 1 91 ? 4.217 -6.333 -1.158 1.00 88.38 91 ARG A O 1
ATOM 761 N N . GLY A 1 92 ? 2.208 -7.324 -1.092 1.00 82.94 92 GLY A N 1
ATOM 762 C CA . GLY A 1 92 ? 2.213 -7.783 -2.486 1.00 82.94 92 GLY A CA 1
ATOM 763 C C . GLY A 1 92 ? 2.229 -6.661 -3.537 1.00 82.94 92 GLY A C 1
ATOM 764 O O . GLY A 1 92 ? 2.580 -6.905 -4.697 1.00 82.94 92 GLY A O 1
ATOM 765 N N . ALA A 1 93 ? 1.864 -5.438 -3.146 1.00 84.12 93 ALA A N 1
ATOM 766 C CA . ALA A 1 93 ? 1.905 -4.229 -3.968 1.00 84.12 93 ALA A CA 1
ATOM 767 C C . ALA A 1 93 ? 3.173 -3.370 -3.748 1.00 84.12 93 ALA A C 1
ATOM 769 O O . ALA A 1 93 ? 3.304 -2.287 -4.333 1.00 84.12 93 ALA A O 1
ATOM 770 N N . ASN A 1 94 ? 4.136 -3.851 -2.948 1.00 81.56 94 ASN A N 1
ATOM 771 C CA . ASN A 1 94 ? 5.409 -3.180 -2.659 1.00 81.56 94 ASN A CA 1
ATOM 772 C C . ASN A 1 94 ? 5.239 -1.745 -2.119 1.00 81.56 94 ASN A C 1
ATOM 774 O O . ASN A 1 94 ? 5.928 -0.805 -2.558 1.00 81.56 94 ASN A O 1
ATOM 778 N N . PHE A 1 95 ? 4.301 -1.567 -1.185 1.00 84.31 95 PHE A N 1
ATOM 779 C CA . PHE A 1 95 ? 4.226 -0.362 -0.355 1.00 84.31 95 PHE A CA 1
ATOM 780 C C . PHE A 1 95 ? 5.432 -0.275 0.592 1.00 84.31 95 PHE A C 1
ATOM 782 O O . PHE A 1 95 ? 6.244 -1.195 0.678 1.00 84.31 95 PHE A O 1
ATOM 789 N N . HIS A 1 96 ? 5.625 0.877 1.236 1.00 82.62 96 HIS A N 1
ATOM 790 C CA . HIS A 1 96 ? 6.803 1.097 2.073 1.00 82.62 96 HIS A CA 1
ATOM 791 C C . HIS A 1 96 ? 6.747 0.218 3.329 1.00 82.62 96 HIS A C 1
ATOM 793 O O . HIS A 1 96 ? 5.865 0.391 4.165 1.00 82.62 96 HIS A O 1
ATOM 799 N N . GLU A 1 97 ? 7.701 -0.707 3.443 1.00 84.69 97 GLU A N 1
ATOM 800 C CA . GLU A 1 97 ? 7.700 -1.808 4.413 1.00 84.69 97 GLU A CA 1
ATOM 801 C C . GLU A 1 97 ? 7.502 -1.337 5.854 1.00 84.69 97 GLU A C 1
ATOM 803 O O . GLU A 1 97 ? 6.613 -1.835 6.528 1.00 84.69 97 GLU A O 1
ATOM 808 N N . ILE A 1 98 ? 8.223 -0.295 6.284 1.00 86.00 98 ILE A N 1
ATOM 809 C CA . ILE A 1 98 ? 8.095 0.260 7.641 1.00 86.00 98 ILE A CA 1
ATOM 810 C C . ILE A 1 98 ? 6.648 0.664 7.946 1.00 86.00 98 ILE A C 1
ATOM 812 O O . ILE A 1 98 ? 6.148 0.393 9.034 1.00 86.00 98 ILE A O 1
ATOM 816 N N . PHE A 1 99 ? 5.949 1.285 6.990 1.00 86.31 99 PHE A N 1
ATOM 817 C CA . PHE A 1 99 ? 4.562 1.679 7.216 1.00 86.31 99 PHE A CA 1
ATOM 818 C C . PHE A 1 99 ? 3.619 0.470 7.207 1.00 86.31 99 PHE A C 1
ATOM 820 O O . PHE A 1 99 ? 2.701 0.390 8.014 1.00 86.31 99 PHE A O 1
ATOM 827 N N . VAL A 1 100 ? 3.849 -0.497 6.326 1.00 88.44 100 VAL A N 1
ATOM 828 C CA . VAL A 1 100 ? 2.999 -1.692 6.244 1.00 88.44 100 VAL A CA 1
ATOM 829 C C . VAL A 1 100 ? 3.145 -2.569 7.495 1.00 88.44 100 VAL A C 1
ATOM 831 O O . VAL A 1 100 ? 2.145 -3.040 8.031 1.00 88.44 100 VAL A O 1
ATOM 834 N N . GLU A 1 101 ? 4.364 -2.731 8.008 1.00 90.38 101 GLU A N 1
ATOM 835 C CA . GLU A 1 101 ? 4.634 -3.468 9.247 1.00 90.38 101 GLU A CA 1
ATOM 836 C C . GLU A 1 101 ? 4.064 -2.745 10.472 1.00 90.38 101 GLU A C 1
ATOM 838 O O . GLU A 1 101 ? 3.406 -3.362 11.306 1.00 90.38 101 GLU A O 1
ATOM 843 N N . ASN A 1 102 ? 4.213 -1.421 10.554 1.00 90.06 102 ASN A N 1
ATOM 844 C CA . ASN A 1 102 ? 3.609 -0.641 11.636 1.00 90.06 102 ASN A CA 1
ATOM 845 C C . ASN A 1 102 ? 2.071 -0.714 11.620 1.00 90.06 102 ASN A C 1
ATOM 847 O O . ASN A 1 102 ? 1.457 -0.816 12.679 1.00 90.06 102 ASN A O 1
ATOM 851 N N . TYR A 1 103 ? 1.437 -0.716 10.442 1.00 91.94 103 TYR A N 1
ATOM 852 C CA . TYR A 1 103 ? -0.008 -0.942 10.328 1.00 91.94 103 TYR A CA 1
ATOM 853 C C . TYR A 1 103 ? -0.419 -2.308 10.890 1.00 91.94 103 TYR A C 1
ATOM 855 O O . TYR A 1 103 ? -1.408 -2.406 11.621 1.00 91.94 103 TYR A O 1
ATOM 863 N N . TRP A 1 104 ? 0.354 -3.351 10.587 1.00 91.75 104 TRP A N 1
ATOM 864 C CA . TRP A 1 104 ? 0.101 -4.696 11.093 1.00 91.75 104 TRP A CA 1
ATOM 865 C C . TRP A 1 104 ? 0.261 -4.790 12.610 1.00 91.75 104 TRP A C 1
ATOM 867 O O . TRP A 1 104 ? -0.598 -5.356 13.285 1.00 91.75 104 TRP A O 1
ATOM 877 N N . LEU A 1 105 ? 1.313 -4.176 13.159 1.00 89.69 105 LEU A N 1
ATOM 878 C CA . LEU A 1 105 ? 1.532 -4.110 14.603 1.00 89.69 105 LEU A CA 1
ATOM 879 C C . LEU A 1 105 ? 0.344 -3.461 15.314 1.00 89.69 105 LEU A C 1
ATOM 881 O O . LEU A 1 105 ? -0.210 -4.070 16.225 1.00 89.69 105 LEU A O 1
ATOM 885 N N . ILE A 1 106 ? -0.099 -2.288 14.846 1.00 88.62 106 ILE A N 1
ATOM 886 C CA . ILE A 1 106 ? -1.243 -1.572 15.429 1.00 88.62 106 ILE A CA 1
ATOM 887 C C . ILE A 1 106 ? -2.523 -2.408 15.298 1.00 88.62 106 ILE A C 1
ATOM 889 O O . ILE A 1 106 ? -3.289 -2.520 16.253 1.00 88.62 106 ILE A O 1
ATOM 893 N N . SER A 1 107 ? -2.751 -3.039 14.142 1.00 87.75 107 SER A N 1
ATOM 894 C CA . SER A 1 107 ? -3.934 -3.883 13.907 1.00 87.75 107 SER A CA 1
ATOM 895 C C . SER A 1 107 ? -4.013 -5.070 14.871 1.00 87.75 107 SER A C 1
ATOM 897 O O . SER A 1 107 ? -5.111 -5.472 15.255 1.00 87.75 107 SER A O 1
ATOM 899 N N . ASN A 1 108 ? -2.864 -5.585 15.317 1.00 86.69 108 ASN A N 1
ATOM 900 C CA . ASN A 1 108 ? -2.785 -6.734 16.215 1.00 86.69 108 ASN A CA 1
ATOM 901 C C . ASN A 1 108 ? -2.879 -6.397 17.702 1.00 86.69 108 ASN A C 1
ATOM 903 O O . ASN A 1 108 ? -3.089 -7.302 18.506 1.00 86.69 108 ASN A O 1
ATOM 907 N N . GLU A 1 109 ? -2.747 -5.130 18.093 1.00 84.69 109 GLU A N 1
ATOM 908 C CA . GLU A 1 109 ? -2.697 -4.738 19.509 1.00 84.69 109 GLU A CA 1
ATOM 909 C C . GLU A 1 109 ? -3.942 -5.128 20.312 1.00 84.69 109 GLU A C 1
ATOM 911 O O . GLU A 1 109 ? -3.866 -5.295 21.529 1.00 84.69 109 GLU A O 1
ATOM 916 N N . MET A 1 110 ? -5.093 -5.240 19.649 1.00 78.88 110 MET A N 1
ATOM 917 C CA . MET A 1 110 ? -6.366 -5.581 20.286 1.00 78.88 110 MET A CA 1
ATOM 918 C C . MET A 1 110 ? -6.629 -7.091 20.344 1.00 78.88 110 MET A C 1
ATOM 920 O O . MET A 1 110 ? -7.588 -7.530 20.980 1.00 78.88 110 MET A O 1
ATOM 924 N N . ILE A 1 111 ? -5.787 -7.910 19.711 1.00 76.75 111 ILE A N 1
ATOM 925 C CA . ILE A 1 111 ? -5.936 -9.366 19.716 1.00 76.75 111 ILE A CA 1
ATOM 926 C C . ILE A 1 111 ? -5.510 -9.907 21.075 1.00 76.75 111 ILE A C 1
ATOM 928 O O . ILE A 1 111 ? -4.390 -9.689 21.525 1.00 76.75 111 ILE A O 1
ATOM 932 N N . GLY A 1 112 ? -6.401 -10.651 21.725 1.00 68.50 112 GLY A N 1
ATOM 933 C CA . GLY A 1 112 ? -6.109 -11.283 23.012 1.00 68.50 112 GLY A CA 1
ATOM 934 C C . GLY A 1 112 ? -6.164 -10.334 24.211 1.00 68.50 112 GLY A C 1
ATOM 935 O O . GLY A 1 112 ? -5.994 -10.795 25.338 1.00 68.50 112 GLY A O 1
ATOM 936 N N . LYS A 1 113 ? -6.464 -9.042 24.006 1.00 70.81 113 LYS A N 1
ATOM 937 C CA . LYS A 1 113 ? -6.883 -8.161 25.101 1.00 70.81 113 LYS A CA 1
ATOM 938 C C . LYS A 1 113 ? -8.263 -8.599 25.601 1.00 70.81 113 LYS A C 1
ATOM 940 O O . LYS A 1 113 ? -9.132 -8.941 24.802 1.00 70.81 113 LYS A O 1
ATOM 945 N N . GLY A 1 114 ? -8.422 -8.648 26.924 1.00 68.88 114 GLY A N 1
ATOM 946 C CA . GLY A 1 114 ? -9.636 -9.105 27.605 1.00 68.88 114 GLY A CA 1
ATOM 947 C C . GLY A 1 114 ? -10.800 -8.122 27.459 1.00 68.88 114 GLY A C 1
ATOM 948 O O . GLY A 1 114 ? -11.435 -8.046 26.409 1.00 68.88 114 GLY A O 1
ATOM 949 N N . GLU A 1 115 ? -11.123 -7.389 28.523 1.00 71.38 115 GLU A N 1
ATOM 950 C CA . GLU A 1 115 ? -12.085 -6.285 28.444 1.00 71.38 115 GLU A CA 1
ATOM 951 C C . GLU A 1 115 ? -11.388 -5.038 27.894 1.00 71.38 115 GLU A C 1
ATOM 953 O O . GLU A 1 115 ? -10.378 -4.599 28.435 1.00 71.38 115 GLU A O 1
ATOM 958 N N . ILE A 1 116 ? -11.911 -4.506 26.788 1.00 75.88 116 ILE A N 1
ATOM 959 C CA . ILE A 1 116 ? -11.401 -3.304 26.119 1.00 75.88 116 ILE A CA 1
ATOM 960 C C . ILE A 1 116 ? -12.350 -2.160 26.465 1.00 75.88 116 ILE A C 1
ATOM 962 O O . ILE A 1 116 ? -13.563 -2.287 26.272 1.00 75.88 116 ILE A O 1
ATOM 966 N N . THR A 1 117 ? -11.808 -1.057 26.978 1.00 80.62 117 THR A N 1
ATOM 967 C CA . THR A 1 117 ? -12.597 0.148 27.255 1.00 80.62 117 THR A CA 1
ATOM 968 C C . THR A 1 117 ? -12.923 0.888 25.957 1.00 80.62 117 THR A C 1
ATOM 970 O O . THR A 1 117 ? -12.210 0.788 24.956 1.00 80.62 117 THR A O 1
ATOM 973 N N . GLU A 1 118 ? -14.011 1.656 25.956 1.00 78.25 118 GLU A N 1
ATOM 974 C CA . GLU A 1 118 ? -14.410 2.446 24.786 1.00 78.25 118 GLU A CA 1
ATOM 975 C C . GLU A 1 118 ? -13.336 3.478 24.395 1.00 78.25 118 GLU A C 1
ATOM 977 O O . GLU A 1 118 ? -13.051 3.668 23.213 1.00 78.25 118 GLU A O 1
ATOM 982 N N . GLU A 1 119 ? -12.667 4.080 25.382 1.00 81.69 119 GLU A N 1
ATOM 983 C CA . GLU A 1 119 ? -11.567 5.028 25.168 1.00 81.69 119 GLU A CA 1
ATOM 984 C C . GLU A 1 119 ? -10.353 4.373 24.494 1.00 81.69 119 GLU A C 1
ATOM 986 O O . GLU A 1 119 ? -9.785 4.926 23.547 1.00 81.69 119 GLU A O 1
ATOM 991 N N . GLU A 1 120 ? -9.971 3.167 24.929 1.00 83.81 120 GLU A N 1
ATOM 992 C CA . GLU A 1 120 ? -8.895 2.400 24.292 1.00 83.81 120 GLU A CA 1
ATOM 993 C C . GLU A 1 120 ? -9.243 2.037 22.848 1.00 83.81 120 GLU A C 1
ATOM 995 O O . GLU A 1 120 ? -8.383 2.088 21.962 1.00 83.81 120 GLU A O 1
ATOM 1000 N N . PHE A 1 121 ? -10.509 1.702 22.597 1.00 83.62 121 PHE A N 1
ATOM 1001 C CA . PHE A 1 121 ? -11.006 1.370 21.270 1.00 83.62 121 PHE A CA 1
ATOM 1002 C C . PHE A 1 121 ? -10.994 2.585 20.329 1.00 83.62 121 PHE A C 1
ATOM 1004 O O . PHE A 1 121 ? -10.457 2.486 19.222 1.00 83.62 121 PHE A O 1
ATOM 1011 N N . LYS A 1 122 ? -11.470 3.753 20.785 1.00 85.25 122 LYS A N 1
ATOM 1012 C CA . LYS A 1 122 ? -11.396 5.020 20.030 1.00 85.25 122 LYS A CA 1
ATOM 1013 C C . LYS A 1 122 ? -9.949 5.415 19.726 1.00 85.25 122 LYS A C 1
ATOM 1015 O O . LYS A 1 122 ? -9.617 5.739 18.586 1.00 85.25 122 LYS A O 1
ATOM 1020 N N . SER A 1 123 ? -9.059 5.315 20.716 1.00 89.00 123 SER A N 1
ATOM 1021 C CA . SER A 1 123 ? -7.624 5.583 20.542 1.00 89.00 123 SER A CA 1
ATOM 1022 C C . SER A 1 123 ? -6.980 4.659 19.501 1.00 89.00 123 SER A C 1
ATOM 1024 O O . SER A 1 123 ? -6.172 5.086 18.671 1.00 89.00 123 SER A O 1
ATOM 1026 N N . TRP A 1 124 ? -7.349 3.380 19.501 1.00 90.00 124 TRP A N 1
ATOM 1027 C CA . TRP A 1 124 ? -6.865 2.412 18.522 1.00 90.00 124 TRP A CA 1
ATOM 1028 C C . TRP A 1 124 ? -7.376 2.681 17.104 1.00 90.00 124 TRP A C 1
ATOM 1030 O O . TRP A 1 124 ? -6.563 2.700 16.177 1.00 90.00 124 TRP A O 1
ATOM 1040 N N . ILE A 1 125 ? -8.667 2.992 16.934 1.00 88.12 125 ILE A N 1
ATOM 1041 C CA . ILE A 1 125 ? -9.225 3.425 15.641 1.00 88.12 125 ILE A CA 1
ATOM 1042 C C . ILE A 1 125 ? -8.493 4.669 15.126 1.00 88.12 125 ILE A C 1
ATOM 1044 O O . ILE A 1 125 ? -8.074 4.699 13.969 1.00 88.12 125 ILE A O 1
ATOM 1048 N N . GLY A 1 126 ? -8.259 5.669 15.982 1.00 88.38 126 GLY A N 1
ATOM 1049 C CA . GLY A 1 126 ? -7.530 6.882 15.604 1.00 88.38 126 GLY A CA 1
ATOM 1050 C C . GLY A 1 126 ? -6.107 6.594 15.111 1.00 88.38 126 GLY A C 1
ATOM 1051 O O . GLY A 1 126 ? -5.669 7.137 14.094 1.00 88.38 126 GLY A O 1
ATOM 1052 N N . ARG A 1 127 ? -5.386 5.684 15.778 1.00 91.44 127 ARG A N 1
ATOM 1053 C CA . ARG A 1 127 ? -4.043 5.261 15.344 1.00 91.44 127 ARG A CA 1
ATOM 1054 C C . ARG A 1 127 ? -4.072 4.515 14.010 1.00 91.44 127 ARG A C 1
ATOM 1056 O O . ARG A 1 127 ? -3.226 4.785 13.158 1.00 91.44 127 ARG A O 1
ATOM 1063 N N . LEU A 1 128 ? -5.052 3.637 13.797 1.00 91.00 128 LEU A N 1
ATOM 1064 C CA . LEU A 1 128 ? -5.247 2.943 12.521 1.00 91.00 128 LEU A CA 1
ATOM 1065 C C . LEU A 1 128 ? -5.555 3.911 11.376 1.00 91.00 128 LEU A C 1
ATOM 1067 O O . LEU A 1 128 ? -4.938 3.811 10.316 1.00 91.00 128 LEU A O 1
ATOM 1071 N N . LEU A 1 129 ? -6.448 4.878 11.600 1.00 91.12 129 LEU A N 1
ATOM 1072 C CA . LEU A 1 129 ? -6.806 5.901 10.618 1.00 91.12 129 LEU A CA 1
ATOM 1073 C C . LEU A 1 129 ? -5.603 6.746 10.204 1.00 91.12 129 LEU A C 1
ATOM 1075 O O . LEU A 1 129 ? -5.369 6.937 9.009 1.00 91.12 129 LEU A O 1
ATOM 1079 N N . ASN A 1 130 ? -4.810 7.210 11.172 1.00 92.06 130 ASN A N 1
ATOM 1080 C CA . ASN A 1 130 ? -3.588 7.967 10.897 1.00 92.06 130 ASN A CA 1
ATOM 1081 C C . ASN A 1 130 ? -2.607 7.146 10.058 1.00 92.06 130 ASN A C 1
ATOM 1083 O O . ASN A 1 130 ? -2.025 7.648 9.093 1.00 92.06 130 ASN A O 1
ATOM 1087 N N . MET A 1 131 ? -2.459 5.865 10.396 1.00 91.94 131 MET A N 1
ATOM 1088 C CA . MET A 1 131 ? -1.541 4.976 9.707 1.00 91.94 131 MET A CA 1
ATOM 1089 C C . MET A 1 131 ? -1.974 4.687 8.268 1.00 91.94 131 MET A C 1
ATOM 1091 O O . MET A 1 131 ? -1.180 4.834 7.337 1.00 91.94 131 MET A O 1
ATOM 1095 N N . LEU A 1 132 ? -3.244 4.332 8.068 1.00 92.25 132 LEU A N 1
ATOM 1096 C CA . LEU A 1 132 ? -3.816 4.088 6.746 1.00 92.25 132 LEU A CA 1
ATOM 1097 C C . LEU A 1 132 ? -3.790 5.351 5.880 1.00 92.25 132 LEU A C 1
ATOM 1099 O O . LEU A 1 132 ? -3.431 5.270 4.708 1.00 92.25 132 LEU A O 1
ATOM 1103 N N . SER A 1 133 ? -4.072 6.521 6.458 1.00 90.38 133 SER A N 1
ATOM 1104 C CA . SER A 1 133 ? -4.001 7.808 5.751 1.00 90.38 133 SER A CA 1
ATOM 1105 C C . SER A 1 133 ? -2.576 8.137 5.300 1.00 90.38 133 SER A C 1
ATOM 1107 O O . SER A 1 133 ? -2.368 8.581 4.169 1.00 90.38 133 SER A O 1
ATOM 1109 N N . ALA A 1 134 ? -1.572 7.868 6.142 1.00 89.50 134 ALA A N 1
ATOM 1110 C CA . ALA A 1 134 ? -0.169 8.039 5.775 1.00 89.50 134 ALA A CA 1
ATOM 1111 C C . ALA A 1 134 ? 0.242 7.088 4.637 1.00 89.50 134 ALA A C 1
ATOM 1113 O O . ALA A 1 134 ? 0.862 7.520 3.663 1.00 89.50 134 ALA A O 1
ATOM 1114 N N . ILE A 1 135 ? -0.146 5.809 4.721 1.00 89.50 135 ILE A N 1
ATOM 1115 C CA . ILE A 1 135 ? 0.107 4.811 3.668 1.00 89.50 135 ILE A CA 1
ATOM 1116 C C . ILE A 1 135 ? -0.562 5.231 2.356 1.00 89.50 135 ILE A C 1
ATOM 1118 O O . ILE A 1 135 ? 0.072 5.165 1.301 1.00 89.50 135 ILE A O 1
ATOM 1122 N N . TYR A 1 136 ? -1.808 5.697 2.423 1.00 89.00 136 TYR A N 1
ATOM 1123 C CA . TYR A 1 136 ? -2.570 6.178 1.276 1.00 89.00 136 TYR A CA 1
ATOM 1124 C C . TYR A 1 136 ? -1.875 7.365 0.594 1.00 89.00 136 TYR A C 1
ATOM 1126 O O . TYR A 1 136 ? -1.608 7.325 -0.609 1.00 89.00 136 TYR A O 1
ATOM 1134 N N . GLY A 1 137 ? -1.493 8.388 1.367 1.00 84.94 137 GLY A N 1
ATOM 1135 C CA . GLY A 1 137 ? -0.805 9.573 0.848 1.00 84.94 137 GLY A CA 1
ATOM 1136 C C . GLY A 1 137 ? 0.557 9.251 0.223 1.00 84.94 137 GLY A C 1
ATOM 1137 O O . GLY A 1 137 ? 0.844 9.665 -0.902 1.00 84.94 137 GLY A O 1
ATOM 1138 N N . ILE A 1 138 ? 1.386 8.458 0.909 1.00 85.00 138 ILE A N 1
ATOM 1139 C CA . ILE A 1 138 ? 2.702 8.039 0.397 1.00 85.00 138 ILE A CA 1
ATOM 1140 C C . ILE A 1 138 ? 2.551 7.168 -0.855 1.00 85.00 138 ILE A C 1
ATOM 1142 O O . ILE A 1 138 ? 3.338 7.299 -1.796 1.00 85.00 138 ILE A O 1
ATOM 1146 N N . GLY A 1 139 ? 1.544 6.293 -0.881 1.00 81.12 139 GLY A N 1
ATOM 1147 C CA . GLY A 1 139 ? 1.228 5.445 -2.024 1.00 81.12 139 GLY A CA 1
ATOM 1148 C C . GLY A 1 139 ? 1.003 6.253 -3.298 1.00 81.12 139 GLY A C 1
ATOM 1149 O O . GLY A 1 139 ? 1.667 5.999 -4.304 1.00 81.12 139 GLY A O 1
ATOM 1150 N N . HIS A 1 140 ? 0.151 7.279 -3.230 1.00 79.62 140 HIS A N 1
ATOM 1151 C CA . HIS A 1 140 ? -0.124 8.179 -4.356 1.00 79.62 140 HIS A CA 1
ATOM 1152 C C . HIS A 1 140 ? 1.114 8.949 -4.826 1.00 79.62 140 HIS A C 1
ATOM 1154 O O . HIS A 1 140 ? 1.414 8.977 -6.021 1.00 79.62 140 HIS A O 1
ATOM 1160 N N . VAL A 1 141 ? 1.896 9.517 -3.900 1.00 78.25 141 VAL A N 1
ATOM 1161 C CA . VAL A 1 141 ? 3.134 10.243 -4.250 1.00 78.25 141 VAL A CA 1
ATOM 1162 C C . VAL A 1 141 ? 4.131 9.325 -4.961 1.00 78.25 141 VAL A C 1
ATOM 1164 O O . VAL A 1 141 ? 4.737 9.705 -5.967 1.00 78.25 141 VAL A O 1
ATOM 1167 N N . LYS A 1 142 ? 4.287 8.091 -4.471 1.00 73.88 142 LYS A N 1
ATOM 1168 C CA . LYS A 1 142 ? 5.224 7.123 -5.044 1.00 73.88 142 LYS A CA 1
ATOM 1169 C C . LYS A 1 142 ? 4.786 6.667 -6.435 1.00 73.88 142 LYS A C 1
ATOM 1171 O O . LYS A 1 142 ? 5.627 6.643 -7.333 1.00 73.88 142 LYS A O 1
ATOM 1176 N N . ILE A 1 143 ? 3.499 6.371 -6.631 1.00 70.50 143 ILE A N 1
ATOM 1177 C CA . ILE A 1 143 ? 2.931 6.033 -7.946 1.00 70.50 143 ILE A CA 1
ATOM 1178 C C . ILE A 1 143 ? 3.221 7.146 -8.955 1.00 70.50 143 ILE A C 1
ATOM 1180 O O . ILE A 1 143 ? 3.793 6.869 -10.009 1.00 70.50 143 ILE A O 1
ATOM 1184 N N . ASN A 1 144 ? 2.941 8.401 -8.598 1.00 69.69 144 ASN A N 1
ATOM 1185 C CA . ASN A 1 144 ? 3.204 9.546 -9.471 1.00 69.69 144 ASN A CA 1
ATOM 1186 C C . ASN A 1 144 ? 4.689 9.665 -9.835 1.00 69.69 144 ASN A C 1
ATOM 1188 O O . ASN A 1 144 ? 5.026 9.836 -11.005 1.00 69.69 144 ASN A O 1
ATOM 1192 N N . SER A 1 145 ? 5.588 9.488 -8.862 1.00 69.62 145 SER A N 1
ATOM 1193 C CA . SER A 1 145 ? 7.034 9.539 -9.110 1.00 69.62 145 SER A CA 1
ATOM 1194 C C . SER A 1 145 ? 7.532 8.404 -10.016 1.00 69.62 145 SER A C 1
ATOM 1196 O O . SER A 1 145 ? 8.429 8.598 -10.836 1.00 69.62 145 SER A O 1
ATOM 1198 N N . GLU A 1 146 ? 6.953 7.207 -9.901 1.00 69.62 146 GLU A N 1
ATOM 1199 C CA . GLU A 1 146 ? 7.337 6.048 -10.707 1.00 69.62 146 GLU A CA 1
ATOM 1200 C C . GLU A 1 146 ? 6.794 6.159 -12.140 1.00 69.62 146 GLU A C 1
ATOM 1202 O O . GLU A 1 146 ? 7.521 5.834 -13.084 1.00 69.62 146 GLU A O 1
ATOM 1207 N N . ILE A 1 147 ? 5.577 6.696 -12.313 1.00 69.06 147 ILE A N 1
ATOM 1208 C CA . ILE A 1 147 ? 5.020 7.082 -13.619 1.00 69.06 147 ILE A CA 1
ATOM 1209 C C . ILE A 1 147 ? 5.943 8.101 -14.291 1.00 69.06 147 ILE A C 1
ATOM 1211 O O . ILE A 1 147 ? 6.378 7.878 -15.421 1.00 69.06 147 ILE A O 1
ATOM 1215 N N . GLU A 1 148 ? 6.311 9.169 -13.582 1.00 66.56 148 GLU A N 1
ATOM 1216 C CA . GLU A 1 148 ? 7.197 10.222 -14.088 1.00 66.56 148 GLU A CA 1
ATOM 1217 C C . GLU A 1 148 ? 8.564 9.653 -14.514 1.00 66.56 148 GLU A C 1
ATOM 1219 O O . GLU A 1 148 ? 9.062 9.916 -15.609 1.00 66.56 148 GLU A O 1
ATOM 1224 N N . ILE A 1 149 ? 9.164 8.782 -13.692 1.00 66.25 149 ILE A N 1
ATOM 1225 C CA . ILE A 1 149 ? 10.438 8.123 -14.015 1.00 66.25 149 ILE A CA 1
ATOM 1226 C C . ILE A 1 149 ? 10.329 7.258 -15.273 1.00 66.25 149 ILE A C 1
ATOM 1228 O O . ILE A 1 149 ? 11.307 7.126 -16.013 1.00 66.25 149 ILE A O 1
ATOM 1232 N N . LEU A 1 150 ? 9.185 6.632 -15.531 1.00 64.12 150 LEU A N 1
ATOM 1233 C CA . LEU A 1 150 ? 9.019 5.731 -16.666 1.00 64.12 150 LEU A CA 1
ATOM 1234 C C . LEU A 1 150 ? 8.716 6.452 -17.974 1.00 64.12 150 LEU A C 1
ATOM 1236 O O . LEU A 1 150 ? 9.214 5.993 -19.009 1.00 64.12 150 LEU A O 1
ATOM 1240 N N . THR A 1 151 ? 7.995 7.571 -17.913 1.00 66.75 151 THR A N 1
ATOM 1241 C CA . THR A 1 151 ? 7.698 8.431 -19.066 1.00 66.75 151 THR A CA 1
ATOM 1242 C C . THR A 1 151 ? 8.910 9.240 -19.527 1.00 66.75 151 THR A C 1
ATOM 1244 O O . THR A 1 151 ? 8.955 9.647 -20.689 1.00 66.75 151 THR A O 1
ATOM 1247 N N . PHE A 1 152 ? 9.950 9.403 -18.695 1.00 68.81 152 PHE A N 1
ATOM 1248 C CA . PHE A 1 152 ? 11.175 10.062 -19.147 1.00 68.81 152 PHE A CA 1
ATOM 1249 C C . PHE A 1 152 ? 11.882 9.310 -20.293 1.00 68.81 152 PHE A C 1
ATOM 1251 O O . PHE A 1 152 ? 12.129 8.094 -20.209 1.00 68.81 152 PHE A O 1
ATOM 1258 N N . PRO A 1 153 ? 12.348 10.050 -21.318 1.00 72.50 153 PRO A N 1
ATOM 1259 C CA . PRO A 1 153 ? 13.291 9.556 -22.308 1.00 72.50 153 PRO A CA 1
ATOM 1260 C C . PRO A 1 153 ? 14.495 8.845 -21.678 1.00 72.50 153 PRO A C 1
ATOM 1262 O O . PRO A 1 153 ? 15.010 9.235 -20.627 1.00 72.50 153 PRO A O 1
ATOM 1265 N N . TRP A 1 154 ? 14.982 7.786 -22.336 1.00 70.69 154 TRP A N 1
ATOM 1266 C CA . TRP A 1 154 ? 16.052 6.933 -21.801 1.00 70.69 154 TRP A CA 1
ATOM 1267 C C . TRP A 1 154 ? 17.316 7.715 -21.417 1.00 70.69 154 TRP A C 1
ATOM 1269 O O . TRP A 1 154 ? 17.898 7.433 -20.372 1.00 70.69 154 TRP A O 1
ATOM 1279 N N . HIS A 1 155 ? 17.689 8.724 -22.205 1.00 71.88 155 HIS A N 1
ATOM 1280 C CA . HIS A 1 155 ? 18.863 9.555 -21.960 1.00 71.88 155 HIS A CA 1
ATOM 1281 C C . HIS A 1 155 ? 18.705 10.396 -20.683 1.00 71.88 155 HIS A C 1
ATOM 1283 O O . HIS A 1 155 ? 19.604 10.400 -19.845 1.00 71.88 155 HIS A O 1
ATOM 1289 N N . LEU A 1 156 ? 17.538 11.011 -20.454 1.00 75.12 156 LEU A N 1
ATOM 1290 C CA . LEU A 1 156 ? 17.260 11.779 -19.232 1.00 75.12 156 LEU A CA 1
ATOM 1291 C C . LEU A 1 156 ? 17.297 10.901 -17.974 1.00 75.12 156 LEU A C 1
ATOM 1293 O O . LEU A 1 156 ? 17.799 11.321 -16.931 1.00 75.12 156 LEU A O 1
ATOM 1297 N N . ARG A 1 157 ? 16.853 9.642 -18.077 1.00 71.75 157 ARG A N 1
ATOM 1298 C CA . ARG A 1 157 ? 16.965 8.669 -16.976 1.00 71.75 157 ARG A CA 1
ATOM 1299 C C . ARG A 1 157 ? 18.414 8.339 -16.633 1.00 71.75 157 ARG A C 1
ATOM 1301 O O . ARG A 1 157 ? 18.743 8.223 -15.453 1.00 71.75 157 ARG A O 1
ATOM 1308 N N . VAL A 1 158 ? 19.271 8.193 -17.643 1.00 77.25 158 VAL A N 1
ATOM 1309 C CA . VAL A 1 158 ? 20.710 7.953 -17.451 1.00 77.25 158 VAL A CA 1
ATOM 1310 C C . VAL A 1 158 ? 21.367 9.162 -16.784 1.00 77.25 158 VAL A C 1
ATOM 1312 O O . VAL A 1 158 ? 22.066 8.984 -15.787 1.00 77.25 158 VAL A O 1
ATOM 1315 N N . PHE A 1 159 ? 21.070 10.382 -17.240 1.00 78.38 159 PHE A N 1
ATOM 1316 C CA . PHE A 1 159 ? 21.566 11.611 -16.610 1.00 78.38 159 PHE A CA 1
ATOM 1317 C C . PHE A 1 159 ? 21.133 11.737 -15.143 1.00 78.38 159 PHE A C 1
ATOM 1319 O O . PHE A 1 159 ? 21.966 12.000 -14.273 1.00 78.38 159 PHE A O 1
ATOM 1326 N N . ARG A 1 160 ? 19.854 11.481 -14.836 1.00 75.19 160 ARG A N 1
ATOM 1327 C CA . ARG A 1 160 ? 19.332 11.533 -13.460 1.00 75.19 160 ARG A CA 1
ATOM 1328 C C . ARG A 1 160 ? 19.994 10.485 -12.560 1.00 75.19 160 ARG A C 1
ATOM 1330 O O . ARG A 1 160 ? 20.398 10.815 -11.449 1.00 75.19 160 ARG A O 1
ATOM 1337 N N . ARG A 1 161 ? 20.182 9.249 -13.047 1.00 77.56 161 ARG A N 1
ATOM 1338 C CA . ARG A 1 161 ? 20.936 8.206 -12.322 1.00 77.56 161 ARG A CA 1
ATOM 1339 C C . ARG A 1 161 ? 22.385 8.618 -12.071 1.00 77.56 161 ARG A C 1
ATOM 1341 O O . ARG A 1 161 ? 22.875 8.426 -10.964 1.00 77.56 161 ARG A O 1
ATOM 1348 N N . GLY A 1 162 ? 23.041 9.220 -13.063 1.00 75.69 162 GLY A N 1
ATOM 1349 C CA . GLY A 1 162 ? 24.400 9.746 -12.928 1.00 75.69 162 GLY A CA 1
ATOM 1350 C C . GLY A 1 162 ? 24.509 10.811 -11.834 1.00 75.69 162 GLY A C 1
ATOM 1351 O O . GLY A 1 162 ? 25.402 10.730 -10.992 1.00 75.69 162 GLY A O 1
ATOM 1352 N N . LYS A 1 163 ? 23.554 11.750 -11.785 1.00 81.31 163 LYS A N 1
ATOM 1353 C CA . LYS A 1 163 ? 23.499 12.800 -10.757 1.00 81.31 163 LYS A CA 1
ATOM 1354 C C . LYS A 1 163 ? 23.344 12.221 -9.347 1.00 81.31 163 LYS A C 1
ATOM 1356 O O . LYS A 1 163 ? 24.131 12.554 -8.467 1.00 81.31 163 LYS A O 1
ATOM 1361 N N . VAL A 1 164 ? 22.408 11.288 -9.160 1.00 81.44 164 VAL A N 1
ATOM 1362 C CA . VAL A 1 164 ? 22.196 10.607 -7.868 1.00 81.44 164 VAL A CA 1
ATOM 1363 C C . VAL A 1 164 ? 23.441 9.819 -7.443 1.00 81.44 164 VAL A C 1
ATOM 1365 O O . VAL A 1 164 ? 23.849 9.868 -6.284 1.00 81.44 164 VAL A O 1
ATOM 1368 N N . SER A 1 165 ? 24.098 9.124 -8.377 1.00 80.19 165 SER A N 1
ATOM 1369 C CA . SER A 1 165 ? 25.354 8.414 -8.098 1.00 80.19 165 SER A CA 1
ATOM 1370 C C . SER A 1 165 ? 26.470 9.358 -7.650 1.00 80.19 165 SER A C 1
ATOM 1372 O O . SER A 1 165 ? 27.212 9.033 -6.721 1.00 80.19 165 SER A O 1
ATOM 1374 N N . TYR A 1 166 ? 26.583 10.528 -8.283 1.00 84.50 166 TYR A N 1
ATOM 1375 C CA . TYR A 1 166 ? 27.566 11.543 -7.916 1.00 84.50 166 TYR A CA 1
ATOM 1376 C C . TYR A 1 166 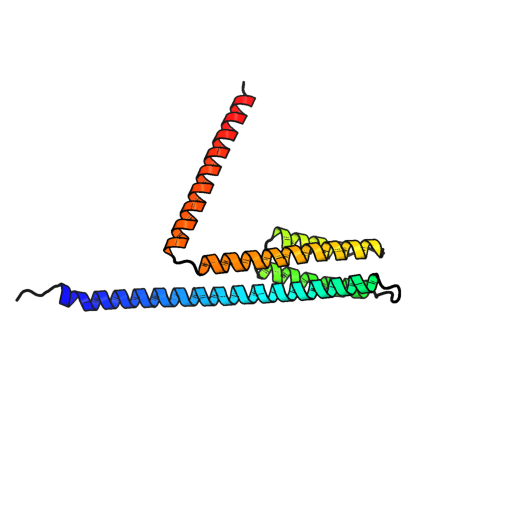? 27.291 12.139 -6.528 1.00 84.50 166 TYR A C 1
ATOM 1378 O O . TYR A 1 166 ? 28.208 12.246 -5.713 1.00 84.50 166 TYR A O 1
ATOM 1386 N N . GLU A 1 167 ? 26.035 12.468 -6.223 1.00 85.06 167 GLU A N 1
ATOM 1387 C CA . GLU A 1 167 ? 25.622 12.978 -4.909 1.00 85.06 167 GLU A CA 1
ATOM 1388 C C . GLU A 1 167 ? 25.893 11.955 -3.796 1.00 85.06 167 GLU A C 1
ATOM 1390 O O . GLU A 1 167 ? 26.524 12.285 -2.790 1.00 85.06 167 GLU A O 1
ATOM 1395 N N . ASN A 1 168 ? 25.552 10.683 -4.017 1.00 84.44 168 ASN A N 1
ATOM 1396 C CA . ASN A 1 168 ? 25.855 9.597 -3.082 1.00 84.44 168 ASN A CA 1
ATOM 1397 C C . ASN A 1 168 ? 27.364 9.405 -2.873 1.00 84.44 168 ASN A C 1
ATOM 1399 O O . ASN A 1 168 ? 27.820 9.159 -1.753 1.00 84.44 168 ASN A O 1
ATOM 1403 N N . PHE A 1 169 ? 28.164 9.528 -3.936 1.00 83.81 169 PHE A N 1
ATOM 1404 C CA . PHE A 1 169 ? 29.622 9.465 -3.837 1.00 83.81 169 PHE A CA 1
ATOM 1405 C C . PHE A 1 169 ? 30.192 10.642 -3.032 1.00 83.81 169 PHE A C 1
ATOM 1407 O O . PHE A 1 169 ? 31.083 10.453 -2.198 1.00 83.81 169 PHE A O 1
ATOM 1414 N N . LYS A 1 170 ? 29.654 11.851 -3.236 1.00 87.88 170 LYS A N 1
ATOM 1415 C CA . LYS A 1 170 ? 30.036 13.060 -2.497 1.00 87.88 170 LYS A CA 1
ATOM 1416 C C . LYS A 1 170 ? 29.718 12.930 -1.004 1.00 87.88 170 LYS A C 1
ATOM 1418 O O . LYS A 1 170 ? 30.609 13.169 -0.188 1.00 87.88 170 LYS A O 1
ATOM 1423 N N . MET A 1 171 ? 28.515 12.466 -0.660 1.00 83.12 171 MET A N 1
ATOM 1424 C CA . MET A 1 171 ? 28.094 12.217 0.726 1.00 83.12 171 MET A CA 1
ATOM 1425 C C . MET A 1 171 ? 28.974 11.163 1.410 1.00 83.12 171 MET A C 1
ATOM 1427 O O . MET A 1 171 ? 29.483 11.395 2.504 1.00 83.12 171 MET A O 1
ATOM 1431 N N . LYS A 1 172 ? 29.270 10.039 0.737 1.00 84.31 172 LYS A N 1
ATOM 1432 C CA . LYS A 1 172 ? 30.203 9.021 1.261 1.00 84.31 172 LYS A CA 1
ATOM 1433 C C . LYS A 1 172 ? 31.599 9.585 1.530 1.00 84.31 172 LYS A C 1
ATOM 1435 O O . LYS A 1 172 ? 32.225 9.238 2.530 1.00 84.31 172 LYS A O 1
ATOM 1440 N N . ARG A 1 173 ? 32.104 10.460 0.653 1.00 82.56 173 ARG A N 1
ATOM 1441 C CA . ARG A 1 173 ? 33.397 11.135 0.850 1.00 82.56 173 ARG A CA 1
ATOM 1442 C C . ARG A 1 173 ? 33.384 12.085 2.046 1.00 82.56 173 ARG A C 1
ATOM 1444 O O . ARG A 1 173 ? 34.389 12.148 2.748 1.00 82.56 173 ARG A O 1
ATOM 1451 N N . GLN A 1 174 ? 32.294 12.820 2.261 1.00 81.88 174 GLN A N 1
ATOM 1452 C CA . GLN A 1 174 ? 32.149 13.720 3.407 1.00 81.88 174 GLN A CA 1
ATOM 1453 C C . GLN A 1 174 ? 32.073 12.941 4.724 1.00 81.88 174 GLN A C 1
ATOM 1455 O O . GLN A 1 174 ? 32.863 13.220 5.621 1.00 81.88 174 GLN A O 1
ATOM 1460 N N . ASN A 1 175 ? 31.248 11.894 4.799 1.00 82.50 175 ASN A N 1
ATOM 1461 C CA . ASN A 1 175 ? 31.145 11.056 5.999 1.00 82.50 175 ASN A CA 1
ATOM 1462 C C . ASN A 1 175 ? 32.490 10.405 6.359 1.00 82.50 175 ASN A C 1
ATOM 1464 O O . ASN A 1 175 ? 32.916 10.461 7.507 1.00 82.50 175 ASN A O 1
ATOM 1468 N N . LYS A 1 176 ? 33.237 9.905 5.364 1.00 82.31 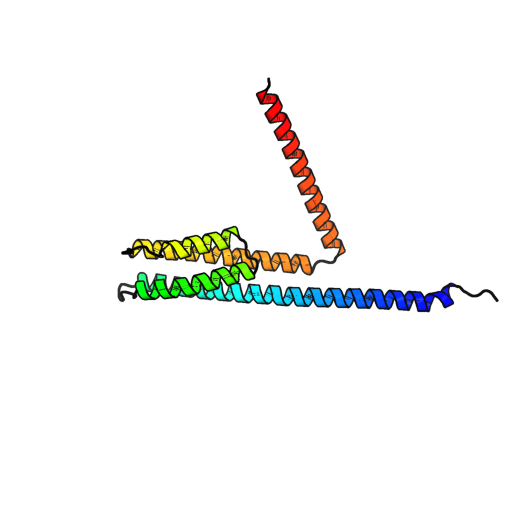176 LYS A N 1
ATOM 1469 C CA . LYS A 1 176 ? 34.575 9.324 5.577 1.00 82.31 176 LYS A CA 1
ATOM 1470 C C . LYS A 1 176 ? 35.625 10.346 6.038 1.00 82.31 176 LYS A C 1
ATOM 1472 O O . LYS A 1 176 ? 36.619 9.963 6.652 1.00 82.31 176 LYS A O 1
ATOM 1477 N N . LYS A 1 177 ? 35.457 11.635 5.716 1.00 78.56 177 LYS A N 1
ATOM 1478 C CA . LYS A 1 177 ? 36.308 12.708 6.258 1.00 78.56 177 LYS A CA 1
ATOM 1479 C C . LYS A 1 177 ? 35.962 12.993 7.720 1.00 78.56 177 LYS A C 1
ATOM 1481 O O . LYS A 1 177 ? 36.884 13.067 8.524 1.00 78.56 177 LYS A O 1
ATOM 1486 N N . MET A 1 178 ? 34.672 13.068 8.054 1.00 76.88 178 MET A N 1
ATOM 1487 C CA . MET A 1 178 ? 34.218 13.282 9.433 1.00 76.88 178 MET A CA 1
ATOM 1488 C C . MET A 1 178 ? 34.635 12.130 10.363 1.00 76.88 178 MET A C 1
ATOM 1490 O O . MET A 1 178 ? 35.188 12.388 11.423 1.00 76.88 178 MET A O 1
ATOM 1494 N N . GLU A 1 179 ? 34.515 10.870 9.926 1.00 75.62 179 GLU A N 1
ATOM 1495 C CA . GLU A 1 179 ? 34.982 9.692 10.690 1.00 75.62 179 GLU A CA 1
ATOM 1496 C C . GLU A 1 179 ? 36.496 9.686 10.966 1.00 75.62 179 GLU A C 1
ATOM 1498 O O . GLU A 1 179 ? 36.962 9.107 11.947 1.00 75.62 179 GLU A O 1
ATOM 1503 N N . ARG A 1 180 ? 37.298 10.285 10.077 1.00 74.81 180 ARG A N 1
ATOM 1504 C CA . ARG A 1 180 ? 38.752 10.400 10.270 1.00 74.81 180 ARG A CA 1
ATOM 1505 C C . ARG A 1 180 ? 39.105 11.518 11.244 1.00 74.81 180 ARG A C 1
ATOM 1507 O O . ARG A 1 180 ? 40.053 11.362 12.002 1.00 74.81 180 ARG A O 1
ATOM 1514 N N . GLN A 1 181 ? 38.354 12.616 11.226 1.00 69.50 181 GLN A N 1
ATOM 1515 C CA . GLN A 1 181 ? 38.532 13.716 12.174 1.00 69.50 181 GLN A CA 1
ATOM 1516 C C . GLN A 1 181 ? 38.133 13.289 13.590 1.00 69.50 181 GLN A C 1
ATOM 1518 O O . GLN A 1 181 ? 38.930 13.460 14.505 1.00 69.50 181 GLN A O 1
ATOM 1523 N N . SER A 1 182 ? 37.000 12.598 13.748 1.00 66.94 182 SER A N 1
ATOM 1524 C CA . SER A 1 182 ? 36.556 12.100 15.057 1.00 66.94 182 SER A CA 1
ATOM 1525 C C . SER A 1 182 ? 37.509 11.065 15.668 1.00 66.94 182 SER A C 1
ATOM 1527 O O . SER A 1 182 ? 37.663 11.009 16.882 1.00 66.94 182 SER A O 1
ATOM 1529 N N . LYS A 1 183 ? 38.176 10.240 14.846 1.00 67.00 183 LYS A N 1
ATOM 1530 C CA . LYS A 1 183 ? 39.196 9.290 15.327 1.00 67.00 183 LYS A CA 1
ATOM 1531 C C . LYS A 1 183 ? 40.503 9.963 15.737 1.00 67.00 183 LYS A C 1
ATOM 1533 O O . LYS A 1 183 ? 41.168 9.458 16.630 1.00 67.00 183 LYS A O 1
ATOM 1538 N N . ASN A 1 184 ? 40.873 11.072 15.101 1.00 63.34 184 ASN A N 1
ATOM 1539 C CA . ASN A 1 184 ? 42.079 11.811 15.468 1.00 63.34 184 ASN A CA 1
ATOM 1540 C C . ASN A 1 184 ? 41.888 12.613 16.766 1.00 63.34 184 ASN A C 1
ATOM 1542 O O . ASN A 1 184 ? 42.839 12.745 17.523 1.00 63.34 184 ASN A O 1
ATOM 1546 N N . GLU A 1 185 ? 40.672 13.087 17.051 1.00 59.06 185 GLU A N 1
ATOM 1547 C CA . GLU A 1 185 ? 40.330 13.777 18.309 1.00 59.06 185 GLU A CA 1
ATOM 1548 C C . GLU A 1 185 ? 40.226 12.837 19.524 1.00 59.06 185 GLU A C 1
ATOM 1550 O O . GLU A 1 185 ? 40.307 13.298 20.653 1.00 59.06 185 GLU A O 1
ATOM 1555 N N . GLN A 1 186 ? 40.064 11.525 19.322 1.00 56.09 186 GLN A N 1
ATOM 1556 C CA . GLN A 1 186 ? 40.024 10.533 20.411 1.00 56.09 186 GLN A CA 1
ATOM 1557 C C . GLN A 1 186 ? 41.403 9.971 20.796 1.00 56.09 186 GLN A C 1
ATOM 1559 O O . GLN A 1 186 ? 41.504 9.225 21.767 1.00 56.09 186 GLN A O 1
ATOM 1564 N N . VAL A 1 187 ? 42.446 10.264 20.013 1.00 56.78 187 VAL A N 1
ATOM 1565 C CA . VAL A 1 187 ? 43.804 9.709 20.184 1.00 56.78 187 VAL A CA 1
ATOM 1566 C C . VAL A 1 187 ? 44.824 10.788 20.590 1.00 56.78 187 VAL A C 1
ATOM 1568 O O . VAL A 1 187 ? 45.950 10.446 20.946 1.00 56.78 187 VAL A O 1
ATOM 1571 N N . GLY A 1 188 ? 44.444 12.071 20.552 1.00 46.09 188 GLY A N 1
ATOM 1572 C CA . GLY A 1 188 ? 45.235 13.199 21.065 1.00 46.09 188 GLY A CA 1
ATOM 1573 C C . GLY A 1 188 ? 44.781 13.619 22.452 1.00 46.09 188 GLY A C 1
ATOM 1574 O O . GLY A 1 188 ? 45.667 13.997 23.247 1.00 46.09 188 GLY A O 1
#

pLDDT: mean 79.58, std 10.19, range [46.09, 93.0]

Radius of gyration: 27.86 Å; chains: 1; bounding box: 73×25×91 Å

Foldseek 3Di:
DPDPVCVVCVVVVVVVVVVVVVVVVVVVVVVVVVLVVLLVLLVVLLVLLVVVLVVLVVVLVVLVDPDDPDPVVVCLVVQLVSLVVSLVSCVVSPQDPVLSVVLNVLNCPCPPDDDDDSVNVSVSSVVNNVSSVVSSVVSVVVSVVVVVLVPDDPVVNVVVVVVVVVVVVVVVVVVVVVVVVVVVVVVD

Organism: Bacillus thuringiensis (NCBI:txid1428)

Secondary structure (DSSP, 8-state):
----HHHHHHHHHHHHHHHHHHHHHHHHHHHHHHHHHHHHHHHHHHHHHHHHHHHHHHHHHHHHSTT----HHHHHHHHHHHHHHHHHHHHHTT--HHHHHHHHHHHHTTTT-SSPPHHHHHHHHHHHHHHHHHHHHHHHHHHHHHHHHHHS-HHHHHHHHHHHHHHHHHHHHHHHHHHHHHHHHTT-